Protein AF-A0AAD2JZH2-F1 (afdb_monomer_lite)

Secondary structure (DSSP, 8-state):
------SSEEEEES--TT--HHHHHHHHT-STT--EEEEEEEGGGTEEEEEESSHHHHHHHHHHHTT--SSGGGTTSPPPEEEE--HHHHHHSSHHHHHHS-HHHHHHHHTS-TT--SS---S----TTTTTSTTSHHHHHH-SEEEEEEEES-HHHHHHHHHH-EEE--HHHHHHHHHHHHSSSEEEEEEEETTSSSEEEEEEE-SPPBS----S--S---SS-TT----EEEEEESS----------PPPP-

pLDDT: mean 75.11, std 21.32, range [29.14, 96.12]

InterPro domains:
  IPR000504 RNA recognition motif domain [PS50102] (8-77)
  IPR000504 RNA recognition motif domain [SM00360] (9-73)
  IPR007275 YTH domain [PF04146] (145-214)
  IPR007275 YTH domain [PS50882] (145-254)
  IPR007275 YTH domain [cd21134] (146-227)
  IPR012677 Nucleotide-binding alpha-beta plait domain superfamily [G3DSA:3.30.70.330] (6-79)
  IPR035979 RNA-binding domain superfamily [SSF54928] (4-76)
  IPR045168 YTH domain containing protein [PTHR12357] (125-209)
  IPR057720 YTH1-like, RRM domain [PF25701] (6-85)

Structure (mmCIF, N/CA/C/O backbone):
data_AF-A0AAD2JZH2-F1
#
_entry.id   AF-A0AAD2JZH2-F1
#
loop_
_atom_site.group_PDB
_atom_site.id
_atom_site.type_symbol
_atom_site.label_atom_id
_atom_site.label_alt_id
_atom_site.label_comp_id
_atom_site.label_asym_id
_atom_site.label_entity_id
_atom_site.label_seq_id
_atom_site.pdbx_PDB_ins_code
_atom_site.Cartn_x
_atom_site.Cartn_y
_atom_site.Cartn_z
_atom_site.occupancy
_atom_site.B_iso_or_equiv
_atom_site.auth_seq_id
_atom_site.auth_comp_id
_atom_site.auth_asym_id
_atom_site.auth_atom_id
_atom_site.pdbx_PDB_model_num
ATOM 1 N N . ALA A 1 1 ? -0.259 21.137 -19.946 1.00 29.14 1 ALA A N 1
ATOM 2 C CA . ALA A 1 1 ? -0.674 19.769 -20.312 1.00 29.14 1 ALA A CA 1
ATOM 3 C C . ALA A 1 1 ? -0.150 18.823 -19.239 1.00 29.14 1 ALA A C 1
ATOM 5 O O . ALA A 1 1 ? 0.921 19.128 -18.715 1.00 29.14 1 ALA A O 1
ATOM 6 N N . PRO A 1 2 ? -0.857 17.749 -18.848 1.00 40.81 2 PRO A N 1
ATOM 7 C CA . PRO A 1 2 ? -0.196 16.712 -18.068 1.00 40.81 2 PRO A CA 1
ATOM 8 C C . PRO A 1 2 ? 0.944 16.176 -18.941 1.00 40.81 2 PRO A C 1
ATOM 10 O O . PRO A 1 2 ? 0.718 15.909 -20.116 1.00 40.81 2 PRO A O 1
ATOM 13 N N . ALA A 1 3 ? 2.166 16.150 -18.408 1.00 44.44 3 ALA A N 1
ATOM 14 C CA . ALA A 1 3 ? 3.335 15.647 -19.126 1.00 44.44 3 ALA A CA 1
ATOM 15 C C . ALA A 1 3 ? 3.036 14.244 -19.670 1.00 44.44 3 ALA A C 1
ATOM 17 O O . ALA A 1 3 ? 2.477 13.441 -18.922 1.00 44.44 3 ALA A O 1
ATOM 18 N N . ASP A 1 4 ? 3.375 13.984 -20.934 1.00 53.47 4 ASP A N 1
ATOM 19 C CA . ASP A 1 4 ? 3.195 12.692 -21.600 1.00 53.47 4 ASP A CA 1
ATOM 20 C C . ASP A 1 4 ? 3.736 11.567 -20.706 1.00 53.47 4 ASP A C 1
ATOM 22 O O . ASP A 1 4 ? 4.943 11.437 -20.492 1.00 53.47 4 ASP A O 1
ATOM 26 N N . ARG A 1 5 ? 2.829 10.797 -20.097 1.00 63.62 5 ARG A N 1
ATOM 27 C CA . ARG A 1 5 ? 3.177 9.631 -19.277 1.00 63.62 5 ARG A CA 1
ATOM 28 C C . ARG A 1 5 ? 3.141 8.406 -20.179 1.00 63.62 5 ARG A C 1
ATOM 30 O O . ARG A 1 5 ? 2.216 8.278 -20.973 1.00 63.62 5 ARG A O 1
ATOM 37 N N . SER A 1 6 ? 4.131 7.523 -20.045 1.00 70.44 6 SER A N 1
ATOM 38 C CA . SER A 1 6 ? 4.184 6.294 -20.843 1.00 70.44 6 SER A CA 1
ATOM 39 C C . SER A 1 6 ? 2.970 5.409 -20.566 1.00 70.44 6 SER A C 1
ATOM 41 O O . SER A 1 6 ? 2.581 5.237 -19.409 1.00 70.44 6 SER A O 1
ATOM 43 N N . GLU A 1 7 ? 2.412 4.835 -21.630 1.00 83.75 7 GLU A N 1
ATOM 44 C CA . GLU A 1 7 ? 1.370 3.805 -21.585 1.00 83.75 7 GLU A CA 1
ATOM 45 C C . GLU A 1 7 ? 1.898 2.508 -20.947 1.00 83.75 7 GLU A C 1
ATOM 47 O O . GLU A 1 7 ? 1.188 1.836 -20.201 1.00 83.75 7 GLU A O 1
ATOM 52 N N . TRP A 1 8 ? 3.184 2.206 -21.153 1.00 92.44 8 TRP A N 1
ATOM 53 C CA . TRP A 1 8 ? 3.837 0.998 -20.652 1.00 92.44 8 TRP A CA 1
ATOM 54 C C . TRP A 1 8 ? 4.694 1.341 -19.441 1.00 92.44 8 TRP A C 1
ATOM 56 O O . TRP A 1 8 ? 5.843 1.772 -19.566 1.00 92.44 8 TRP A O 1
ATOM 66 N N . ALA A 1 9 ? 4.123 1.184 -18.251 1.00 92.75 9 ALA A N 1
ATOM 67 C CA . ALA A 1 9 ? 4.787 1.528 -17.004 1.00 92.75 9 ALA A CA 1
ATOM 68 C C . ALA A 1 9 ? 4.702 0.391 -15.982 1.00 92.75 9 ALA A C 1
ATOM 70 O O . ALA A 1 9 ? 3.649 -0.202 -15.749 1.00 92.75 9 ALA A O 1
ATOM 71 N N . MET A 1 10 ? 5.825 0.137 -15.321 1.00 94.81 10 MET A N 1
ATOM 72 C CA . MET A 1 10 ? 5.941 -0.770 -14.189 1.00 94.81 10 MET A CA 1
ATOM 73 C C . MET A 1 10 ? 6.061 0.040 -12.907 1.00 94.81 10 MET A C 1
ATOM 75 O O . MET A 1 10 ? 6.899 0.940 -12.802 1.00 94.81 10 MET A O 1
ATOM 79 N N . TRP A 1 11 ? 5.249 -0.301 -11.913 1.00 94.12 11 TRP A N 1
ATOM 80 C CA . TRP A 1 11 ? 5.499 0.112 -10.540 1.00 94.12 11 TRP A CA 1
ATOM 81 C C . TRP A 1 11 ? 6.432 -0.895 -9.877 1.00 94.12 11 TRP A C 1
ATOM 83 O O . TRP A 1 11 ? 6.186 -2.102 -9.919 1.00 94.12 11 TRP A O 1
ATOM 93 N N . VAL A 1 12 ? 7.471 -0.373 -9.232 1.00 95.12 12 VAL A N 1
ATOM 94 C CA . VAL A 1 12 ? 8.439 -1.143 -8.457 1.00 95.12 12 VAL A CA 1
ATOM 95 C C . VAL A 1 12 ? 8.289 -0.758 -6.992 1.00 95.12 12 VAL A C 1
ATOM 97 O O . VAL A 1 12 ? 8.489 0.398 -6.627 1.00 95.12 12 VAL A O 1
ATOM 100 N N . GLY A 1 13 ? 7.921 -1.713 -6.148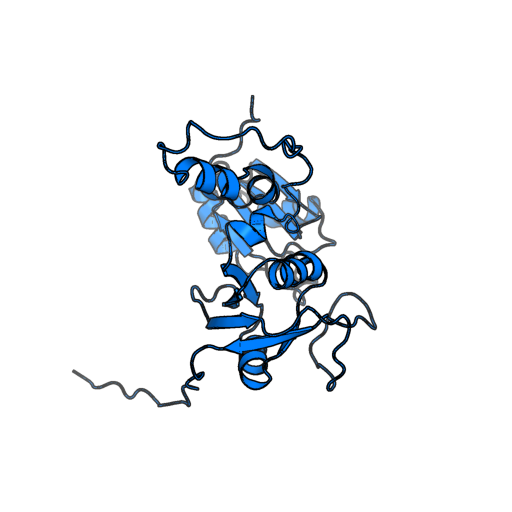 1.00 92.56 13 GLY A N 1
ATOM 101 C CA . GLY A 1 13 ? 7.834 -1.574 -4.698 1.00 92.56 13 GLY A CA 1
ATOM 102 C C . GLY A 1 13 ? 9.000 -2.237 -3.974 1.00 92.56 13 GLY A C 1
ATOM 103 O O . GLY A 1 13 ? 9.764 -2.997 -4.566 1.00 92.56 13 GLY A O 1
ATOM 104 N N . ASN A 1 14 ? 9.094 -1.983 -2.666 1.00 92.56 14 ASN A N 1
ATOM 105 C CA . ASN A 1 14 ? 10.171 -2.473 -1.795 1.00 92.56 14 ASN A CA 1
ATOM 106 C C . ASN A 1 14 ? 11.576 -2.032 -2.245 1.00 92.56 14 ASN A C 1
ATOM 108 O O . ASN A 1 14 ? 12.557 -2.719 -1.974 1.00 92.56 14 ASN A O 1
ATOM 112 N N . VAL A 1 15 ? 11.690 -0.872 -2.898 1.00 93.38 15 VAL A N 1
ATOM 113 C CA . VAL A 1 15 ? 12.994 -0.318 -3.278 1.00 93.38 15 VAL A CA 1
ATOM 114 C C . VAL A 1 15 ? 13.782 0.025 -2.001 1.00 93.38 15 VAL A C 1
ATOM 116 O O . VAL A 1 15 ? 13.242 0.737 -1.139 1.00 93.38 15 VAL A O 1
ATOM 119 N N . PRO A 1 16 ? 15.028 -0.466 -1.838 1.00 92.00 16 PRO A N 1
ATOM 120 C CA . PRO A 1 16 ? 15.841 -0.180 -0.657 1.00 92.00 16 PRO A CA 1
ATOM 121 C C . PRO A 1 16 ? 16.003 1.326 -0.419 1.00 92.00 16 PRO A C 1
ATOM 123 O O . PRO A 1 16 ? 16.165 2.096 -1.360 1.00 92.00 16 PRO A O 1
ATOM 126 N N . LYS A 1 17 ? 15.964 1.768 0.845 1.00 87.56 17 LYS A N 1
ATOM 127 C CA . LYS A 1 17 ? 16.003 3.206 1.193 1.00 87.56 17 LYS A CA 1
ATOM 128 C C . LYS A 1 17 ? 17.298 3.900 0.768 1.00 87.56 17 LYS A C 1
ATOM 130 O O . LYS A 1 17 ? 17.296 5.106 0.550 1.00 87.56 17 LYS A O 1
ATOM 135 N N . HIS A 1 18 ? 18.389 3.146 0.724 1.00 88.19 18 HIS A N 1
ATOM 136 C CA . HIS A 1 18 ? 19.713 3.609 0.323 1.00 88.19 18 HIS A CA 1
ATOM 137 C C . HIS A 1 18 ? 19.981 3.444 -1.173 1.00 88.19 18 HIS A C 1
ATOM 139 O O . HIS A 1 18 ? 21.051 3.848 -1.612 1.00 88.19 18 HIS A O 1
ATOM 145 N N . ALA A 1 19 ? 19.046 2.864 -1.933 1.00 92.19 19 ALA A N 1
ATOM 146 C CA . ALA A 1 19 ? 19.179 2.775 -3.378 1.00 92.19 19 ALA A CA 1
ATOM 147 C C . ALA A 1 19 ? 18.978 4.150 -4.021 1.00 92.19 19 ALA A C 1
ATOM 149 O O . ALA A 1 19 ? 18.086 4.910 -3.623 1.00 92.19 19 ALA A O 1
ATOM 150 N N . ASP A 1 20 ? 19.781 4.443 -5.036 1.00 93.69 20 ASP A N 1
ATOM 151 C CA . ASP A 1 20 ? 19.662 5.646 -5.849 1.00 93.69 20 ASP A CA 1
ATOM 152 C C . ASP A 1 20 ? 19.156 5.344 -7.272 1.00 93.69 20 ASP A C 1
ATOM 154 O O . ASP A 1 20 ? 18.805 4.216 -7.627 1.00 93.69 20 ASP A O 1
ATOM 158 N N . GLU A 1 21 ? 19.038 6.387 -8.094 1.00 92.94 21 GLU A N 1
ATOM 159 C CA . GLU A 1 21 ? 18.597 6.239 -9.483 1.00 92.94 21 GLU A CA 1
ATOM 160 C C . GLU A 1 21 ? 19.597 5.428 -10.325 1.00 92.94 21 GLU A C 1
ATOM 162 O O . GLU A 1 21 ? 19.184 4.672 -11.201 1.00 92.94 21 GLU A O 1
ATOM 167 N N . THR A 1 22 ? 20.896 5.519 -10.026 1.00 94.38 22 THR A N 1
ATOM 168 C CA . THR A 1 22 ? 21.960 4.792 -10.732 1.00 94.38 22 THR A CA 1
ATOM 169 C C . THR A 1 22 ? 21.854 3.290 -10.492 1.00 94.38 22 THR A C 1
ATOM 171 O O . THR A 1 22 ? 22.030 2.505 -11.426 1.00 94.38 22 THR A O 1
ATOM 174 N N . ASP A 1 23 ? 21.526 2.881 -9.264 1.00 94.62 23 ASP A N 1
ATOM 175 C CA . ASP A 1 23 ? 21.278 1.482 -8.913 1.00 94.62 23 ASP A CA 1
ATOM 176 C C . ASP A 1 23 ? 20.157 0.883 -9.760 1.00 94.62 23 ASP A C 1
ATOM 178 O O . ASP A 1 23 ? 20.303 -0.194 -10.339 1.00 94.62 23 ASP A O 1
ATOM 182 N N . LEU A 1 24 ? 19.041 1.607 -9.862 1.00 95.62 24 LEU A N 1
ATOM 183 C CA . LEU A 1 24 ? 17.871 1.182 -10.625 1.00 95.62 24 LEU A CA 1
ATOM 184 C C . LEU A 1 24 ? 18.167 1.148 -12.123 1.00 95.62 24 LEU A C 1
ATOM 186 O O . LEU A 1 24 ? 17.817 0.173 -12.783 1.00 95.62 24 LEU A O 1
ATOM 190 N N . GLN A 1 25 ? 18.841 2.173 -12.651 1.00 95.44 25 GLN A N 1
ATOM 191 C CA . GLN A 1 25 ? 19.275 2.205 -14.048 1.00 95.44 25 GLN A CA 1
ATOM 192 C C . GLN A 1 25 ? 20.149 0.996 -14.365 1.00 95.44 25 GLN A C 1
ATOM 194 O O . GLN A 1 25 ? 19.832 0.236 -15.275 1.00 95.44 25 GLN A O 1
ATOM 199 N N . THR A 1 26 ? 21.184 0.752 -13.561 1.00 95.00 26 THR A N 1
ATOM 200 C CA . THR A 1 26 ? 22.095 -0.386 -13.746 1.00 95.00 26 THR A CA 1
ATOM 201 C C . THR A 1 26 ? 21.355 -1.721 -13.688 1.00 95.00 26 THR A C 1
ATOM 203 O O . THR A 1 26 ? 21.672 -2.633 -14.442 1.00 95.00 26 THR A O 1
ATOM 206 N N . PHE A 1 27 ? 20.362 -1.852 -12.808 1.00 95.44 27 PHE A N 1
ATOM 207 C CA . PHE A 1 27 ? 19.614 -3.092 -12.629 1.00 95.44 27 PHE A CA 1
ATOM 208 C C . PHE A 1 27 ? 18.615 -3.384 -13.757 1.00 95.44 27 PHE A C 1
ATOM 210 O O . PHE A 1 27 ? 18.553 -4.509 -14.251 1.00 95.44 27 PHE A O 1
ATOM 217 N N . PHE A 1 28 ? 17.852 -2.380 -14.193 1.00 96.12 28 PHE A N 1
ATOM 218 C CA . PHE A 1 28 ? 16.807 -2.551 -15.207 1.00 96.12 28 PHE A CA 1
ATOM 219 C C . PHE A 1 28 ? 17.322 -2.469 -16.652 1.00 96.12 28 PHE A C 1
ATOM 221 O O . PHE A 1 28 ? 16.568 -2.766 -17.574 1.00 96.12 28 PHE A O 1
ATOM 228 N N . THR A 1 29 ? 18.590 -2.101 -16.867 1.00 94.94 29 THR A N 1
ATOM 229 C CA . THR A 1 29 ? 19.212 -2.008 -18.205 1.00 94.94 29 THR A CA 1
ATOM 230 C C . THR A 1 29 ? 20.301 -3.059 -18.449 1.00 94.94 29 THR A C 1
ATOM 232 O O . THR A 1 29 ? 21.120 -2.915 -19.350 1.00 94.94 29 THR A O 1
ATOM 235 N N . GLN A 1 30 ? 20.311 -4.152 -17.675 1.00 89.38 30 GLN A N 1
ATOM 236 C CA . GLN A 1 30 ? 21.325 -5.216 -17.797 1.00 89.38 30 GLN A CA 1
ATOM 237 C C . GLN A 1 30 ? 21.322 -5.935 -19.157 1.00 89.38 30 GLN A C 1
ATOM 239 O O . GLN A 1 30 ? 22.330 -6.533 -19.531 1.00 89.38 30 GLN A O 1
ATOM 244 N N . PHE A 1 31 ? 20.204 -5.898 -19.886 1.00 86.25 31 PHE A N 1
ATOM 245 C CA . PHE A 1 31 ? 20.035 -6.555 -21.182 1.00 86.25 31 PHE A CA 1
ATOM 246 C C . PHE A 1 31 ? 20.041 -5.529 -22.320 1.00 86.25 31 PHE A C 1
ATOM 248 O O . PHE A 1 31 ? 19.466 -4.458 -22.171 1.00 86.25 31 PHE A O 1
ATOM 255 N N . GLU A 1 32 ? 20.638 -5.858 -23.472 1.00 81.44 32 GLU A N 1
ATOM 256 C CA . GLU A 1 32 ? 20.742 -4.927 -24.615 1.00 81.44 32 GLU A CA 1
ATOM 257 C C . GLU A 1 32 ? 19.377 -4.447 -25.138 1.00 81.44 32 GLU A C 1
ATOM 259 O O . GLU A 1 32 ? 19.235 -3.282 -25.498 1.00 81.44 32 GLU A O 1
ATOM 264 N N . ASP A 1 33 ? 18.358 -5.311 -25.134 1.00 90.81 33 ASP A N 1
ATOM 265 C CA . ASP A 1 33 ? 16.984 -4.976 -25.535 1.00 90.81 33 ASP A CA 1
ATOM 266 C C . ASP A 1 33 ? 16.075 -4.756 -24.311 1.00 90.81 33 ASP A C 1
ATOM 268 O O . ASP A 1 33 ? 14.996 -5.330 -24.183 1.00 90.81 33 ASP A O 1
ATOM 272 N N . HIS A 1 34 ? 16.540 -3.954 -23.347 1.00 92.81 34 HIS A N 1
ATOM 273 C CA . HIS A 1 34 ? 15.815 -3.702 -22.095 1.00 92.81 34 HIS A CA 1
ATOM 274 C C . HIS A 1 34 ? 14.511 -2.906 -22.277 1.00 92.81 34 HIS A C 1
ATOM 276 O O . HIS A 1 34 ? 13.651 -2.910 -21.397 1.00 92.81 34 HIS A O 1
ATOM 282 N N . GLY A 1 35 ? 14.372 -2.136 -23.360 1.00 93.75 35 GLY A N 1
ATOM 283 C CA . GLY A 1 35 ? 13.181 -1.326 -23.647 1.00 93.75 35 GLY A CA 1
ATOM 284 C C . GLY A 1 35 ? 12.867 -0.192 -22.657 1.00 93.75 35 GLY A C 1
ATOM 285 O O . GLY A 1 35 ? 11.905 0.539 -22.875 1.00 93.75 35 GLY A O 1
ATOM 286 N N . VAL A 1 36 ? 13.640 -0.024 -21.577 1.00 95.75 36 VAL A N 1
ATOM 287 C CA . VAL A 1 36 ? 13.522 1.093 -20.619 1.00 95.75 36 VAL A CA 1
ATOM 288 C C . VAL A 1 36 ? 13.671 2.456 -21.312 1.00 95.75 36 VAL A C 1
ATOM 290 O O . VAL A 1 36 ? 14.670 2.727 -21.972 1.00 95.75 36 VAL A O 1
ATOM 293 N N . VAL A 1 37 ? 12.684 3.330 -21.107 1.00 94.62 37 VAL A N 1
ATOM 294 C CA . VAL A 1 37 ? 12.621 4.720 -21.596 1.00 94.62 37 VAL A CA 1
ATOM 295 C C . VAL A 1 37 ? 13.011 5.712 -20.502 1.00 94.62 37 VAL A C 1
ATOM 297 O O . VAL A 1 37 ? 13.688 6.701 -20.763 1.00 94.62 37 VAL A O 1
ATOM 300 N N . SER A 1 38 ? 12.549 5.491 -19.270 1.00 94.06 38 SER A N 1
ATOM 301 C CA . SER A 1 38 ? 12.878 6.345 -18.121 1.00 94.06 38 SER A CA 1
ATOM 302 C C . SER A 1 38 ? 12.603 5.638 -16.801 1.00 94.06 38 SER A C 1
ATOM 304 O O . SER A 1 38 ? 11.738 4.762 -16.726 1.00 94.06 38 SER A O 1
ATOM 306 N N . ILE A 1 39 ? 13.310 6.059 -15.752 1.00 94.56 39 ILE A N 1
ATOM 307 C CA . ILE A 1 39 ? 13.136 5.568 -14.386 1.00 94.56 39 ILE A CA 1
ATOM 308 C C . ILE A 1 39 ? 12.900 6.763 -13.463 1.00 94.56 39 ILE A C 1
ATOM 310 O O . ILE A 1 39 ? 13.598 7.765 -13.550 1.00 94.56 39 ILE A O 1
ATOM 314 N N . PHE A 1 40 ? 11.919 6.656 -12.570 1.00 93.00 40 PHE A N 1
ATOM 315 C CA . PHE A 1 40 ? 11.604 7.675 -11.571 1.00 93.00 40 PHE A CA 1
ATOM 316 C C . PHE A 1 40 ? 11.600 7.059 -10.174 1.00 93.00 40 PHE A C 1
ATOM 318 O O . PHE A 1 40 ? 10.684 6.313 -9.825 1.00 93.00 40 PHE A O 1
ATOM 325 N N . LEU A 1 41 ? 12.598 7.389 -9.352 1.00 91.50 41 LEU A N 1
ATOM 326 C CA . LEU A 1 41 ? 12.681 6.942 -7.961 1.00 91.50 41 LEU A CA 1
ATOM 327 C C . LEU A 1 41 ? 11.837 7.832 -7.032 1.00 91.50 41 LEU A C 1
ATOM 329 O O . LEU A 1 41 ? 12.008 9.048 -6.960 1.00 91.50 41 LEU A O 1
ATOM 333 N N . LEU A 1 42 ? 10.964 7.205 -6.245 1.00 88.25 42 LEU A N 1
ATOM 334 C CA . LEU A 1 42 ? 10.218 7.809 -5.143 1.00 88.25 42 LEU A CA 1
ATOM 335 C C . LEU A 1 42 ? 10.812 7.351 -3.805 1.00 88.25 42 LEU A C 1
ATOM 337 O O . LEU A 1 42 ? 10.239 6.529 -3.084 1.00 88.25 42 LEU A O 1
ATOM 341 N N . SER A 1 43 ? 11.965 7.919 -3.452 1.00 80.25 43 SER A N 1
ATOM 342 C CA . SER A 1 43 ? 12.743 7.531 -2.263 1.00 80.25 43 SER A CA 1
ATOM 343 C C . SER A 1 43 ? 11.955 7.618 -0.948 1.00 80.25 43 SER A C 1
ATOM 345 O O . SER A 1 43 ? 12.133 6.788 -0.060 1.00 80.25 43 SER A O 1
ATOM 347 N N . LYS A 1 44 ? 11.010 8.563 -0.828 1.00 79.62 44 LYS A N 1
ATOM 348 C CA . LYS A 1 44 ? 10.158 8.715 0.369 1.00 79.62 44 LYS A CA 1
ATOM 349 C C . LYS A 1 44 ? 9.208 7.540 0.611 1.00 79.62 44 LYS A C 1
ATOM 351 O O . LYS A 1 44 ? 8.783 7.343 1.746 1.00 79.62 44 LYS A O 1
ATOM 356 N N . SER A 1 45 ? 8.839 6.804 -0.434 1.00 81.19 45 SER A N 1
ATOM 357 C CA . SER A 1 45 ? 7.862 5.714 -0.365 1.00 81.19 45 SER A CA 1
ATOM 358 C C . SER A 1 45 ? 8.458 4.352 -0.712 1.00 81.19 45 SER A C 1
ATOM 360 O O . SER A 1 45 ? 7.695 3.406 -0.881 1.00 81.19 45 SER A O 1
ATOM 362 N N . SER A 1 46 ? 9.787 4.235 -0.833 1.00 90.00 46 SER A N 1
ATOM 363 C CA . SER A 1 46 ? 10.455 2.987 -1.241 1.00 90.00 46 SER A CA 1
ATOM 364 C C . SER A 1 46 ? 9.849 2.391 -2.519 1.00 90.00 46 SER A C 1
ATOM 366 O O . SER A 1 46 ? 9.581 1.191 -2.601 1.00 90.00 46 SER A O 1
ATOM 368 N N . CYS A 1 47 ? 9.574 3.253 -3.500 1.00 92.75 47 CYS A N 1
ATOM 369 C CA . CYS A 1 47 ? 8.992 2.863 -4.781 1.00 92.75 47 CYS A CA 1
ATOM 370 C C . CYS A 1 47 ? 9.762 3.495 -5.939 1.00 92.75 47 CYS A C 1
ATOM 372 O O . CYS A 1 47 ? 10.387 4.536 -5.764 1.00 92.75 47 CYS A O 1
ATOM 374 N N . ALA A 1 48 ? 9.637 2.928 -7.131 1.00 94.50 48 ALA A N 1
ATOM 375 C CA . ALA A 1 48 ? 10.063 3.549 -8.374 1.00 94.50 48 ALA A CA 1
ATOM 376 C C . ALA A 1 48 ? 9.048 3.273 -9.491 1.00 94.50 48 ALA A C 1
ATOM 378 O O . ALA A 1 48 ? 8.226 2.360 -9.391 1.00 94.50 48 ALA A O 1
ATOM 379 N N . PHE A 1 49 ? 9.113 4.066 -10.554 1.00 93.75 49 PHE A N 1
ATOM 380 C CA . PHE A 1 49 ? 8.429 3.791 -11.811 1.00 93.75 49 PHE A CA 1
ATOM 381 C C . PHE A 1 49 ? 9.454 3.563 -12.906 1.00 93.75 49 PHE A C 1
ATOM 383 O O . PHE A 1 49 ? 10.362 4.374 -13.061 1.00 93.75 49 PHE A O 1
ATOM 390 N N . VAL A 1 50 ? 9.279 2.493 -13.672 1.00 95.44 50 VAL A N 1
ATOM 391 C CA . VAL A 1 50 ? 10.082 2.204 -14.862 1.00 95.44 50 VAL A CA 1
ATOM 392 C C . VAL A 1 50 ? 9.146 2.246 -16.057 1.00 95.44 50 VAL A C 1
ATOM 394 O O . VAL A 1 50 ? 8.158 1.514 -16.099 1.00 95.44 50 VAL A O 1
ATOM 397 N N . ASN A 1 51 ? 9.417 3.140 -17.000 1.00 94.62 51 ASN A N 1
ATOM 398 C CA . ASN A 1 51 ? 8.648 3.262 -18.230 1.00 94.62 51 ASN A CA 1
ATOM 399 C C . ASN A 1 51 ? 9.355 2.500 -19.341 1.00 94.62 51 ASN A C 1
ATOM 401 O O . ASN A 1 51 ? 10.571 2.621 -19.485 1.00 94.62 51 ASN A O 1
ATOM 405 N N . PHE A 1 52 ? 8.587 1.782 -20.145 1.00 95.00 52 PHE A N 1
ATOM 406 C CA . PHE A 1 52 ? 9.068 0.973 -21.253 1.00 95.00 52 PHE A CA 1
ATOM 407 C C . PHE A 1 52 ? 8.554 1.507 -22.588 1.00 95.00 52 PHE A C 1
ATOM 409 O O . PHE A 1 52 ? 7.555 2.225 -22.647 1.00 95.00 52 PHE A O 1
ATOM 416 N N . ALA A 1 53 ? 9.258 1.156 -23.660 1.00 94.31 53 ALA A N 1
ATOM 417 C CA . ALA A 1 53 ? 8.901 1.518 -25.026 1.00 94.31 53 ALA A CA 1
ATOM 418 C C . ALA A 1 53 ? 7.758 0.652 -25.580 1.00 94.31 53 ALA A C 1
ATOM 420 O O . ALA A 1 53 ? 7.039 1.093 -26.474 1.00 94.31 53 ALA A O 1
ATOM 421 N N . SER A 1 54 ? 7.578 -0.564 -25.052 1.00 94.38 54 SER A N 1
ATOM 422 C CA . SER A 1 54 ? 6.536 -1.496 -25.485 1.00 94.38 54 SER A CA 1
ATOM 423 C C . SER A 1 54 ? 5.946 -2.299 -24.323 1.00 94.38 54 SER A C 1
ATOM 425 O O . SER A 1 54 ? 6.589 -2.496 -23.288 1.00 94.38 54 SER A O 1
ATOM 427 N N . GLU A 1 55 ? 4.734 -2.813 -24.530 1.00 94.44 55 GLU A N 1
ATOM 428 C CA . GLU A 1 55 ? 4.080 -3.762 -23.624 1.00 94.44 55 GLU A CA 1
ATOM 429 C C . GLU A 1 55 ? 4.894 -5.056 -23.462 1.00 94.44 55 GLU A C 1
ATOM 431 O O . GLU A 1 55 ? 4.990 -5.603 -22.365 1.00 94.44 55 GLU A O 1
ATOM 436 N N . THR A 1 56 ? 5.546 -5.525 -24.530 1.00 95.31 56 THR A N 1
ATOM 437 C CA . THR A 1 56 ? 6.377 -6.737 -24.490 1.00 95.31 56 THR A CA 1
ATOM 438 C C . THR A 1 56 ? 7.552 -6.576 -23.530 1.00 95.31 56 THR A C 1
ATOM 440 O O . THR A 1 56 ? 7.770 -7.441 -22.684 1.00 95.31 56 THR A O 1
ATOM 443 N N . HIS A 1 57 ? 8.269 -5.448 -23.601 1.00 95.94 57 HIS A N 1
ATOM 444 C CA . HIS A 1 57 ? 9.367 -5.157 -22.673 1.00 95.94 57 HIS A CA 1
ATOM 445 C C . HIS A 1 57 ? 8.878 -5.054 -21.224 1.00 95.94 57 HIS A C 1
ATOM 447 O O . HIS A 1 57 ? 9.545 -5.555 -20.324 1.00 95.94 57 HIS A O 1
ATOM 453 N N . LEU A 1 58 ? 7.697 -4.466 -20.999 1.00 95.38 58 LEU A N 1
ATOM 454 C CA . LEU A 1 58 ? 7.077 -4.380 -19.674 1.00 95.38 58 LEU A CA 1
ATOM 455 C C . LEU A 1 58 ? 6.786 -5.767 -19.079 1.00 95.38 58 LEU A C 1
ATOM 457 O O . LEU A 1 58 ? 7.146 -6.021 -17.931 1.00 95.38 58 LEU A O 1
ATOM 461 N N . ILE A 1 59 ? 6.141 -6.656 -19.841 1.00 94.69 59 ILE A N 1
ATOM 462 C CA . ILE A 1 59 ? 5.785 -8.006 -19.372 1.00 94.69 59 ILE A CA 1
ATOM 463 C C . ILE A 1 59 ? 7.049 -8.803 -19.039 1.00 94.69 59 ILE A C 1
ATOM 465 O O . ILE A 1 59 ? 7.158 -9.338 -17.936 1.00 94.69 59 ILE A O 1
ATOM 469 N N . VAL A 1 60 ? 8.031 -8.810 -19.946 1.00 95.25 60 VAL A N 1
ATOM 470 C CA . VAL A 1 60 ? 9.309 -9.512 -19.743 1.00 95.25 60 VAL A CA 1
ATOM 471 C C . VAL A 1 60 ? 10.045 -8.970 -18.516 1.00 95.25 60 VAL A C 1
ATOM 473 O O . VAL A 1 60 ? 10.552 -9.745 -17.707 1.00 95.25 60 VAL A O 1
ATOM 476 N N . ALA A 1 61 ? 10.073 -7.648 -18.326 1.00 95.75 61 ALA A N 1
ATOM 477 C CA . ALA A 1 61 ? 10.702 -7.046 -17.156 1.00 95.75 61 ALA A CA 1
ATOM 478 C C . ALA A 1 61 ? 10.011 -7.459 -15.845 1.00 95.75 61 ALA A C 1
ATOM 480 O O . ALA A 1 61 ? 10.689 -7.729 -14.855 1.00 95.75 61 ALA A O 1
ATOM 481 N N . ILE A 1 62 ? 8.678 -7.542 -15.812 1.00 95.56 62 ILE A N 1
ATOM 482 C CA . ILE A 1 62 ? 7.956 -8.000 -14.615 1.00 95.56 62 ILE A CA 1
ATOM 483 C C . ILE A 1 62 ? 8.320 -9.450 -14.291 1.00 95.56 62 ILE A C 1
ATOM 485 O O . ILE A 1 62 ? 8.669 -9.732 -13.147 1.00 95.56 62 ILE A O 1
ATOM 489 N N . GLU A 1 63 ? 8.287 -10.346 -15.280 1.00 94.88 63 GLU A N 1
ATOM 490 C CA . GLU A 1 63 ? 8.638 -11.762 -15.089 1.00 94.88 63 GLU A CA 1
ATOM 491 C C . GLU A 1 63 ? 10.084 -11.945 -14.612 1.00 94.88 63 GLU A C 1
ATOM 493 O O . GLU A 1 63 ? 10.362 -12.808 -13.780 1.00 94.88 63 GLU A O 1
ATOM 498 N N . GLN A 1 64 ? 10.997 -11.112 -15.111 1.00 94.06 64 GLN A N 1
ATOM 499 C CA . GLN A 1 64 ? 12.418 -11.186 -14.789 1.00 94.06 64 GLN A CA 1
ATOM 500 C C . GLN A 1 64 ? 12.753 -10.619 -13.403 1.00 94.06 64 GLN A C 1
ATOM 502 O O . GLN A 1 64 ? 13.633 -11.144 -12.715 1.00 94.06 64 GLN A O 1
ATOM 507 N N . TYR A 1 65 ? 12.117 -9.512 -13.012 1.00 95.50 65 TYR A N 1
ATOM 508 C CA . TYR A 1 65 ? 12.546 -8.720 -11.859 1.00 95.50 65 TYR A CA 1
ATOM 509 C C . TYR A 1 65 ? 11.606 -8.810 -10.650 1.00 95.50 65 TYR A C 1
ATOM 511 O O . TYR A 1 65 ? 12.039 -8.470 -9.542 1.00 95.50 65 TYR A O 1
ATOM 519 N N . ASP A 1 66 ? 10.354 -9.258 -10.795 1.00 95.19 66 ASP A N 1
ATOM 520 C CA . ASP A 1 66 ? 9.483 -9.450 -9.629 1.00 95.19 66 ASP A CA 1
ATOM 521 C C . ASP A 1 66 ? 10.067 -10.498 -8.671 1.00 95.19 66 ASP A C 1
ATOM 523 O O . ASP A 1 66 ? 10.505 -11.574 -9.069 1.00 95.19 66 ASP A O 1
ATOM 527 N N . GLY A 1 67 ? 10.107 -10.177 -7.376 1.00 92.06 67 GLY A N 1
ATOM 528 C CA . GLY A 1 67 ? 10.678 -11.068 -6.364 1.00 92.06 67 GLY A CA 1
ATOM 529 C C . GLY A 1 67 ? 12.209 -11.156 -6.357 1.00 92.06 67 GLY A C 1
ATOM 530 O O . GLY A 1 67 ? 12.754 -11.895 -5.539 1.00 92.06 67 GLY A O 1
ATOM 531 N N . SER A 1 68 ? 12.909 -10.384 -7.190 1.00 94.12 68 SER A N 1
ATOM 532 C CA . SER A 1 68 ? 14.373 -10.280 -7.160 1.00 94.12 68 SER A CA 1
ATOM 533 C C . SER A 1 68 ? 14.866 -9.229 -6.151 1.00 94.12 68 SER A C 1
ATOM 535 O O . SER A 1 68 ? 14.095 -8.404 -5.653 1.00 94.12 68 SER A O 1
ATOM 537 N N . HIS A 1 69 ? 16.165 -9.237 -5.840 1.00 93.75 69 HIS A N 1
ATOM 538 C CA . HIS A 1 69 ? 16.806 -8.172 -5.063 1.00 93.75 69 HIS A CA 1
ATOM 539 C C . HIS A 1 69 ? 17.604 -7.265 -5.988 1.00 93.75 69 HIS A C 1
ATOM 541 O O . HIS A 1 69 ? 18.331 -7.750 -6.852 1.00 93.75 69 HIS A O 1
ATOM 547 N N . LEU A 1 70 ? 17.515 -5.954 -5.743 1.00 91.75 70 LEU A N 1
ATOM 548 C CA . LEU A 1 70 ? 18.203 -4.935 -6.539 1.00 91.75 70 LEU A CA 1
ATOM 549 C C . LEU A 1 70 ? 19.721 -5.175 -6.598 1.00 91.75 70 LEU A C 1
ATOM 551 O O . LEU A 1 70 ? 20.352 -4.909 -7.616 1.00 91.75 70 LEU A O 1
ATOM 555 N N . ARG A 1 71 ? 20.299 -5.708 -5.513 1.00 88.50 71 ARG A N 1
ATOM 556 C CA . ARG A 1 71 ? 21.693 -6.145 -5.455 1.00 88.50 71 ARG A CA 1
ATOM 557 C C . ARG A 1 71 ? 21.865 -7.401 -4.589 1.00 88.50 71 ARG A C 1
ATOM 559 O O . ARG A 1 71 ? 21.137 -7.537 -3.599 1.00 88.50 71 ARG A O 1
ATOM 566 N N . PRO A 1 72 ? 22.837 -8.286 -4.887 1.00 84.81 72 PRO A N 1
ATOM 567 C CA . PRO A 1 72 ? 23.103 -9.486 -4.085 1.00 84.81 72 PRO A CA 1
ATOM 568 C C . PRO A 1 72 ? 23.457 -9.178 -2.625 1.00 84.81 72 PRO A C 1
ATOM 570 O O . PRO A 1 72 ? 22.995 -9.871 -1.715 1.00 84.81 72 PRO A O 1
ATOM 573 N N . GLU A 1 73 ? 24.220 -8.107 -2.383 1.00 87.19 73 GLU A N 1
ATOM 574 C CA . GLU A 1 73 ? 24.594 -7.656 -1.038 1.00 87.19 73 GLU A CA 1
ATOM 575 C C . GLU A 1 73 ? 23.404 -7.167 -0.192 1.00 87.19 73 GLU A C 1
ATOM 577 O O . GLU A 1 73 ? 23.530 -7.037 1.023 1.00 87.19 73 GLU A O 1
ATOM 582 N N . TRP A 1 74 ? 22.243 -6.911 -0.808 1.00 84.88 74 TRP A N 1
ATOM 583 C CA . TRP A 1 74 ? 21.022 -6.431 -0.143 1.00 84.88 74 TRP A CA 1
ATOM 584 C C . TRP A 1 74 ? 19.930 -7.510 -0.058 1.00 84.88 74 TRP A C 1
ATOM 586 O O . TRP A 1 74 ? 18.751 -7.204 0.134 1.00 84.88 74 TRP A O 1
ATOM 596 N N . SER A 1 75 ? 20.319 -8.781 -0.184 1.00 81.06 75 SER A N 1
ATOM 597 C CA . SER A 1 75 ? 19.421 -9.945 -0.130 1.00 81.06 75 SER A CA 1
ATOM 598 C C . SER A 1 75 ? 18.769 -10.189 1.237 1.00 81.06 75 SER A C 1
ATOM 600 O O . SER A 1 75 ? 17.815 -10.954 1.333 1.00 81.06 75 SER A O 1
ATOM 602 N N . THR A 1 76 ? 19.226 -9.514 2.295 1.00 81.38 76 THR A N 1
ATOM 603 C CA . THR A 1 76 ? 18.606 -9.566 3.630 1.00 81.38 76 THR A CA 1
ATOM 604 C C . THR A 1 76 ? 17.304 -8.764 3.726 1.00 81.38 76 THR A C 1
ATOM 606 O O . THR A 1 76 ? 16.504 -8.996 4.630 1.00 81.38 76 THR A O 1
ATOM 609 N N . GLY A 1 77 ? 17.076 -7.814 2.811 1.00 78.75 77 GLY A N 1
ATOM 610 C CA . GLY A 1 77 ? 15.866 -6.992 2.769 1.00 78.75 77 GLY A CA 1
ATOM 611 C C . GLY A 1 77 ? 14.680 -7.683 2.085 1.00 78.75 77 GLY A C 1
ATOM 612 O O . GLY A 1 77 ? 14.803 -8.792 1.581 1.00 78.75 77 GLY A O 1
ATOM 613 N N . PRO A 1 78 ? 13.501 -7.042 2.024 1.00 85.94 78 PRO A N 1
ATOM 614 C CA . PRO A 1 78 ? 12.397 -7.551 1.217 1.00 85.94 78 PRO A CA 1
ATOM 615 C C . PRO A 1 78 ? 12.748 -7.515 -0.278 1.00 85.94 78 PRO A C 1
ATOM 617 O O . PRO A 1 78 ? 13.332 -6.546 -0.760 1.00 85.94 78 PRO A O 1
ATOM 620 N N . ALA A 1 79 ? 12.335 -8.543 -1.017 1.00 91.31 79 ALA A N 1
ATOM 621 C CA . ALA A 1 79 ? 12.456 -8.569 -2.469 1.00 91.31 79 ALA A CA 1
ATOM 622 C C . ALA A 1 79 ? 11.583 -7.496 -3.142 1.00 91.31 79 ALA A C 1
ATOM 624 O O . ALA A 1 79 ? 10.526 -7.108 -2.614 1.00 91.31 79 ALA A O 1
ATOM 625 N N . LEU A 1 80 ? 12.006 -7.064 -4.330 1.00 94.62 80 LEU A N 1
ATOM 626 C CA . LEU A 1 80 ? 11.268 -6.132 -5.172 1.00 94.62 80 LEU A CA 1
ATOM 627 C C . LEU A 1 80 ? 9.877 -6.688 -5.494 1.00 94.62 80 LEU A C 1
ATOM 629 O O . LEU A 1 80 ? 9.653 -7.902 -5.565 1.00 94.62 80 LEU A O 1
ATOM 633 N N . VAL A 1 81 ? 8.921 -5.774 -5.631 1.00 94.00 81 VAL A N 1
ATOM 634 C CA . VAL A 1 81 ? 7.587 -6.074 -6.161 1.00 94.00 81 VAL A CA 1
ATOM 635 C C . VAL A 1 81 ? 7.453 -5.336 -7.478 1.00 94.00 81 VAL A C 1
ATOM 637 O O . VAL A 1 81 ? 7.415 -4.110 -7.466 1.00 94.00 81 VAL A O 1
ATOM 640 N N . CYS A 1 82 ? 7.337 -6.053 -8.583 1.00 95.12 82 CYS A N 1
ATOM 641 C CA . CYS A 1 82 ? 7.155 -5.474 -9.907 1.00 95.12 82 CYS A CA 1
ATOM 642 C C . CYS A 1 82 ? 5.733 -5.771 -10.386 1.00 95.12 82 CYS A C 1
ATOM 644 O O . CYS A 1 82 ? 5.316 -6.924 -10.439 1.00 95.12 82 CYS A O 1
ATOM 646 N N . ARG A 1 83 ? 4.956 -4.733 -10.708 1.00 92.88 83 ARG A N 1
ATOM 647 C CA . ARG A 1 83 ? 3.596 -4.896 -11.247 1.00 92.88 83 ARG A CA 1
ATOM 648 C C . ARG A 1 83 ? 3.311 -3.880 -12.339 1.00 92.88 83 ARG A C 1
ATOM 650 O O . ARG A 1 83 ? 3.847 -2.770 -12.306 1.00 92.88 83 ARG A O 1
ATOM 657 N N . VAL A 1 84 ? 2.420 -4.240 -13.260 1.00 92.25 84 VAL A N 1
ATOM 658 C CA . VAL A 1 84 ? 1.876 -3.299 -14.245 1.00 92.25 84 VAL A CA 1
ATOM 659 C C . VAL A 1 84 ? 1.229 -2.136 -13.497 1.00 92.25 84 VAL A C 1
ATOM 661 O O . VAL A 1 84 ? 0.450 -2.344 -12.565 1.00 92.25 84 VAL A O 1
ATOM 664 N N . ARG A 1 85 ? 1.568 -0.912 -13.895 1.00 87.12 85 ARG A N 1
ATOM 665 C CA . ARG A 1 85 ? 0.862 0.290 -13.462 1.00 87.12 85 ARG A CA 1
ATOM 666 C C . ARG A 1 85 ? -0.347 0.467 -14.371 1.00 87.12 85 ARG A C 1
ATOM 668 O O . ARG A 1 85 ? -0.195 0.716 -15.562 1.00 87.12 85 ARG A O 1
ATOM 675 N N . THR A 1 86 ? -1.538 0.344 -13.808 1.00 79.44 86 THR A N 1
ATOM 676 C CA . THR A 1 86 ? -2.789 0.538 -14.547 1.00 79.44 86 THR A CA 1
ATOM 677 C C . THR A 1 86 ? -3.215 2.007 -14.551 1.00 79.44 86 THR A C 1
ATOM 679 O O . THR A 1 86 ? -2.806 2.792 -13.693 1.00 79.44 86 THR A O 1
ATOM 682 N N . LEU A 1 87 ? -4.082 2.390 -15.493 1.00 67.56 87 LEU A N 1
ATOM 683 C CA . LEU A 1 87 ? -4.703 3.721 -15.502 1.00 67.56 87 LEU A CA 1
ATOM 684 C C . LEU A 1 87 ? -5.540 3.965 -14.226 1.00 67.56 87 LEU A C 1
ATOM 686 O O . LEU A 1 87 ? -5.613 5.085 -13.728 1.00 67.56 87 LEU A O 1
ATOM 690 N N . ASP A 1 88 ? -6.127 2.910 -13.655 1.00 61.56 88 ASP A N 1
ATOM 691 C CA . ASP A 1 88 ? -6.845 2.984 -12.381 1.00 61.56 88 ASP A CA 1
ATOM 692 C C . ASP A 1 88 ? -5.897 3.226 -11.198 1.00 61.56 88 ASP A C 1
ATOM 694 O O . ASP A 1 88 ? -6.235 3.982 -10.283 1.00 61.56 88 ASP A O 1
ATOM 698 N N . ASP A 1 89 ? -4.679 2.667 -11.216 1.00 64.38 89 ASP A N 1
ATOM 699 C CA . ASP A 1 89 ? -3.675 2.981 -10.195 1.00 64.38 89 ASP A CA 1
ATOM 700 C C . ASP A 1 89 ? -3.403 4.499 -10.145 1.00 64.38 89 ASP A C 1
ATOM 702 O O . ASP A 1 89 ? -3.220 5.053 -9.058 1.00 64.38 89 ASP A O 1
ATOM 706 N N . ASP A 1 90 ? -3.458 5.200 -11.280 1.00 59.25 90 ASP A N 1
ATOM 707 C CA . ASP A 1 90 ? -3.263 6.655 -11.340 1.00 59.25 90 ASP A CA 1
ATOM 708 C C . ASP A 1 90 ? -4.385 7.455 -10.679 1.00 59.25 90 ASP A C 1
ATOM 710 O O . ASP A 1 90 ? -4.130 8.517 -10.103 1.00 59.25 90 ASP A O 1
ATOM 714 N N . LEU A 1 91 ? -5.612 6.939 -10.735 1.00 57.06 91 LEU A N 1
ATOM 715 C CA . LEU A 1 91 ? -6.781 7.559 -10.118 1.00 57.06 91 LEU A CA 1
ATOM 716 C C . LEU A 1 91 ? -6.843 7.273 -8.611 1.00 57.06 91 LEU A C 1
ATOM 718 O O . LEU A 1 91 ? -7.240 8.142 -7.833 1.00 57.06 91 LEU A O 1
ATOM 722 N N . TRP A 1 92 ? -6.418 6.080 -8.182 1.00 51.81 92 TRP A N 1
ATOM 723 C CA . TRP A 1 92 ? -6.740 5.564 -6.847 1.00 51.81 92 TRP A CA 1
ATOM 724 C C . TRP A 1 92 ? -5.540 5.349 -5.914 1.00 51.81 92 TRP A C 1
ATOM 726 O O . TRP A 1 92 ? -5.710 5.389 -4.692 1.00 51.81 92 TRP A O 1
ATOM 736 N N . THR A 1 93 ? -4.324 5.139 -6.433 1.00 53.69 93 THR A N 1
ATOM 737 C CA . THR A 1 93 ? -3.174 4.688 -5.612 1.00 53.69 93 THR A CA 1
ATOM 738 C C . THR A 1 93 ? -2.195 5.786 -5.195 1.00 53.69 93 THR A C 1
ATOM 740 O O . THR A 1 93 ? -1.227 5.527 -4.479 1.00 53.69 93 THR A O 1
ATOM 743 N N . GLY A 1 94 ? -2.478 7.044 -5.535 1.00 49.47 94 GLY A N 1
ATOM 744 C CA . GLY A 1 94 ? -1.774 8.192 -4.970 1.00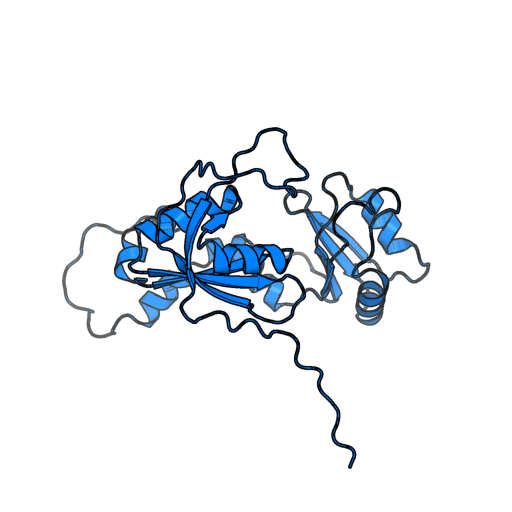 49.47 94 GLY A CA 1
ATOM 745 C C . GLY A 1 94 ? -2.352 8.623 -3.617 1.00 49.47 94 GLY A C 1
ATOM 746 O O . GLY A 1 94 ? -3.559 8.827 -3.485 1.00 49.47 94 GLY A O 1
ATOM 747 N N . VAL A 1 95 ? -1.492 8.915 -2.632 1.00 47.53 95 VAL A N 1
ATOM 748 C CA . VAL A 1 95 ? -1.881 9.637 -1.395 1.00 47.53 95 VAL A CA 1
ATOM 749 C C . VAL A 1 95 ? -2.613 10.959 -1.689 1.00 47.53 95 VAL A C 1
ATOM 751 O O . VAL A 1 95 ? -3.416 11.409 -0.874 1.00 47.53 95 VAL A O 1
ATOM 754 N N . GLY A 1 96 ? -2.379 11.557 -2.866 1.00 44.19 96 GLY A N 1
ATOM 755 C CA . GLY A 1 96 ? -3.113 12.722 -3.369 1.00 44.19 96 GLY A CA 1
ATOM 756 C C . GLY A 1 96 ? -4.560 12.428 -3.796 1.00 44.19 96 GLY A C 1
ATOM 757 O O . GLY A 1 96 ? -5.436 13.236 -3.501 1.00 44.19 96 GLY A O 1
ATOM 758 N N . GLY A 1 97 ? -4.836 11.267 -4.404 1.00 49.25 97 GLY A N 1
ATOM 759 C CA . GLY A 1 97 ? -6.198 10.839 -4.760 1.00 49.25 97 GLY A CA 1
ATOM 760 C C . GLY A 1 97 ? -7.024 10.486 -3.522 1.00 49.25 97 GLY A C 1
ATOM 761 O O . GLY A 1 97 ? -8.147 10.957 -3.354 1.00 49.25 97 GLY A O 1
ATOM 762 N N . GLN A 1 98 ? -6.418 9.773 -2.567 1.00 50.19 98 GLN A N 1
ATOM 763 C CA . GLN A 1 98 ? -7.092 9.3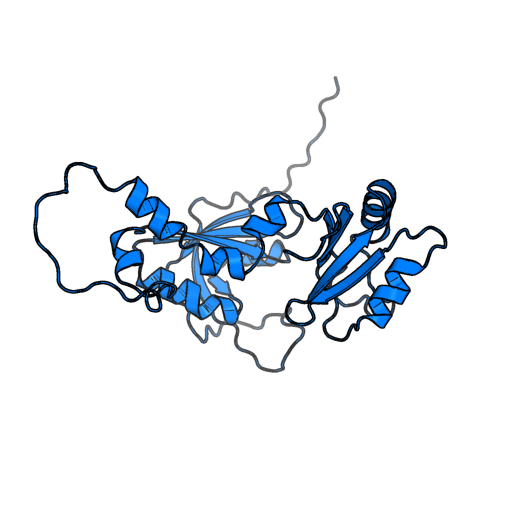79 -1.324 1.00 50.19 98 GLN A CA 1
ATOM 764 C C . GLN A 1 98 ? -7.425 10.558 -0.396 1.00 50.19 98 GLN A C 1
ATOM 766 O O . GLN A 1 98 ? -8.451 10.533 0.279 1.00 50.19 98 GLN A O 1
ATOM 771 N N . ARG A 1 99 ? -6.576 11.596 -0.338 1.00 51.06 99 ARG A N 1
ATOM 772 C CA . ARG A 1 99 ? -6.783 12.753 0.559 1.00 51.06 99 ARG A CA 1
ATOM 773 C C . ARG A 1 99 ? -7.480 13.942 -0.110 1.00 51.06 99 ARG A C 1
ATOM 775 O O . ARG A 1 99 ? -8.096 14.741 0.589 1.00 51.06 99 ARG A O 1
ATOM 782 N N . GLY A 1 100 ? -7.379 14.078 -1.434 1.00 49.00 100 GLY A N 1
ATOM 783 C CA . GLY A 1 100 ? -7.795 15.283 -2.162 1.00 49.00 100 GLY A CA 1
ATOM 784 C C . GLY A 1 100 ? -9.174 15.227 -2.819 1.00 49.00 100 GLY A C 1
ATOM 785 O O . GLY A 1 100 ? -9.729 16.278 -3.118 1.00 49.00 100 GLY A O 1
ATOM 786 N N . MET A 1 101 ? -9.751 14.041 -3.038 1.00 55.53 101 MET A N 1
ATOM 787 C CA . MET A 1 101 ? -10.957 13.921 -3.873 1.00 55.53 101 MET A CA 1
ATOM 788 C C . MET A 1 101 ? -12.273 14.156 -3.129 1.00 55.53 101 MET A C 1
ATOM 790 O O . MET A 1 101 ? -13.308 14.331 -3.759 1.00 55.53 101 MET A O 1
ATOM 794 N N . GLY A 1 102 ? -12.267 14.160 -1.792 1.00 63.50 102 GLY A N 1
ATOM 795 C CA . GLY A 1 102 ? -13.491 14.384 -1.020 1.00 63.50 102 GLY A CA 1
ATOM 796 C C . GLY A 1 102 ? -14.594 13.358 -1.310 1.00 63.50 102 GLY A C 1
ATOM 797 O O . GLY A 1 102 ? -15.762 13.689 -1.144 1.00 63.50 102 GLY A O 1
ATOM 798 N N . LEU A 1 103 ? -14.235 12.130 -1.707 1.00 66.62 103 LEU A N 1
ATOM 799 C CA . LEU A 1 103 ? -15.162 11.063 -2.112 1.00 66.62 103 LEU A CA 1
ATOM 800 C C . LEU A 1 103 ? -16.295 10.850 -1.094 1.00 66.62 103 LEU A C 1
ATOM 802 O O . LEU A 1 103 ? -17.460 10.730 -1.455 1.00 66.62 103 LEU A O 1
ATOM 806 N N . HIS A 1 104 ? -15.955 10.890 0.196 1.00 71.69 104 HIS A N 1
ATOM 807 C CA . HIS A 1 104 ? -16.909 10.785 1.302 1.00 71.69 104 HIS A CA 1
ATOM 808 C C . HIS A 1 104 ? -17.963 11.909 1.283 1.00 71.69 104 HIS A C 1
ATOM 810 O O . HIS A 1 104 ? -19.120 11.673 1.612 1.00 71.69 104 HIS A O 1
ATOM 816 N N . ARG A 1 105 ? -17.576 13.128 0.875 1.00 68.44 105 ARG A N 1
ATOM 817 C CA . ARG A 1 105 ? -18.477 14.286 0.751 1.00 68.44 105 ARG A CA 1
ATOM 818 C C . ARG A 1 105 ? -19.395 14.155 -0.449 1.00 68.44 105 ARG A C 1
ATOM 820 O O . ARG A 1 105 ? -20.590 14.369 -0.301 1.00 68.44 105 ARG A O 1
ATOM 827 N N . GLN A 1 106 ? -18.845 13.775 -1.601 1.00 69.44 106 GLN A N 1
ATOM 828 C CA . GLN A 1 106 ? -19.646 13.570 -2.803 1.00 69.44 106 GLN A CA 1
ATOM 829 C C . GLN A 1 106 ? -20.698 12.481 -2.577 1.00 69.44 106 GLN A C 1
ATOM 831 O O . GLN A 1 106 ? -21.863 12.690 -2.890 1.00 69.44 106 GLN A O 1
ATOM 836 N N . TRP A 1 107 ? -20.319 11.379 -1.919 1.00 73.31 107 TRP A N 1
ATOM 837 C CA . TRP A 1 107 ? -21.267 10.333 -1.543 1.00 73.31 107 TRP A CA 1
ATOM 838 C C . TRP A 1 107 ? -22.412 10.880 -0.677 1.00 73.31 107 TRP A C 1
ATOM 840 O O . TRP A 1 107 ? -23.567 10.580 -0.949 1.00 73.31 107 TRP A O 1
ATOM 850 N N . ILE A 1 108 ? -22.138 11.730 0.319 1.00 76.00 108 ILE A N 1
ATOM 851 C CA . ILE A 1 108 ? -23.204 12.319 1.150 1.00 76.00 108 ILE A CA 1
ATOM 852 C C . ILE A 1 108 ? -24.101 13.270 0.354 1.00 76.00 108 ILE A C 1
ATOM 854 O O . ILE A 1 108 ? -25.315 13.203 0.522 1.00 76.00 108 ILE A O 1
ATOM 858 N N . GLU A 1 109 ? -23.539 14.136 -0.494 1.00 73.12 109 GLU A N 1
ATOM 859 C CA . GLU A 1 109 ? -24.337 15.045 -1.332 1.00 73.12 109 GLU A CA 1
ATOM 860 C C . GLU A 1 109 ? -25.249 14.267 -2.291 1.00 73.12 109 GLU A C 1
ATOM 862 O O . GLU A 1 109 ? -26.438 14.571 -2.386 1.00 73.12 109 GLU A O 1
ATOM 867 N N . ASP A 1 110 ? -24.738 13.201 -2.913 1.00 74.06 110 ASP A N 1
ATOM 868 C CA . ASP A 1 110 ? -25.517 12.337 -3.807 1.00 74.06 110 ASP A CA 1
ATOM 869 C C . ASP A 1 110 ? -26.641 11.587 -3.069 1.00 74.06 110 ASP A C 1
ATOM 871 O O . ASP A 1 110 ? -27.697 11.312 -3.641 1.00 74.06 110 ASP A O 1
ATOM 875 N N . HIS A 1 111 ? -26.437 11.272 -1.786 1.00 69.12 111 HIS A N 1
ATOM 876 C CA . HIS A 1 111 ? -27.404 10.552 -0.951 1.00 69.12 111 HIS A CA 1
ATOM 877 C C . HIS A 1 111 ? -28.268 11.485 -0.090 1.00 69.12 111 HIS A C 1
ATOM 879 O O . HIS A 1 111 ? -29.097 11.015 0.698 1.00 69.12 111 HIS A O 1
ATOM 885 N N . ARG A 1 112 ? -28.127 12.810 -0.238 1.00 73.25 112 ARG A N 1
ATOM 886 C CA . ARG A 1 112 ? -28.977 13.773 0.458 1.00 73.25 112 ARG A CA 1
ATOM 887 C C . ARG A 1 112 ? -30.370 13.752 -0.183 1.00 73.25 112 ARG A C 1
ATOM 889 O O . ARG A 1 112 ? -30.502 13.977 -1.387 1.00 73.25 112 ARG A O 1
ATOM 896 N N . PRO A 1 113 ? -31.448 13.502 0.581 1.00 57.72 113 PRO A N 1
ATOM 897 C CA . PRO A 1 113 ? -32.786 13.475 0.009 1.00 57.72 113 PRO A CA 1
ATOM 898 C C . PRO A 1 113 ? -33.133 14.847 -0.583 1.00 57.72 113 PRO A C 1
ATOM 900 O O . PRO A 1 113 ? -33.136 15.861 0.117 1.00 57.72 113 PRO A O 1
ATOM 903 N N . ARG A 1 114 ? -33.491 14.862 -1.875 1.00 58.19 114 ARG A N 1
ATOM 904 C CA . ARG A 1 114 ? -33.822 16.060 -2.679 1.00 58.19 114 ARG A CA 1
ATOM 905 C C . ARG A 1 114 ? -34.960 16.929 -2.106 1.00 58.19 114 ARG A C 1
ATOM 907 O O . ARG A 1 114 ? -35.181 18.034 -2.585 1.00 58.19 114 ARG A O 1
ATOM 914 N N . ASN A 1 115 ? -35.658 16.449 -1.074 1.00 50.12 115 ASN A N 1
ATOM 915 C CA . ASN A 1 115 ? -36.797 17.103 -0.426 1.00 50.12 115 ASN A CA 1
ATOM 916 C C . ASN A 1 115 ? -36.438 17.986 0.791 1.00 50.12 115 ASN A C 1
ATOM 918 O O . ASN A 1 115 ? -37.344 18.514 1.426 1.00 50.12 115 ASN A O 1
ATOM 922 N N . GLN A 1 116 ? -35.157 18.197 1.122 1.00 49.66 116 GLN A N 1
ATOM 923 C CA . GLN A 1 116 ? -34.728 19.128 2.190 1.00 49.66 116 GLN A CA 1
ATOM 924 C C . GLN A 1 116 ? -34.304 20.520 1.675 1.00 49.66 116 GLN A C 1
ATOM 926 O O . GLN A 1 116 ? -33.452 21.178 2.265 1.00 49.66 116 GLN A O 1
ATOM 931 N N . ALA A 1 117 ? -34.909 21.008 0.589 1.00 43.84 117 ALA A N 1
ATOM 932 C CA . ALA A 1 117 ? -34.632 22.348 0.054 1.00 43.84 117 ALA A CA 1
ATOM 933 C C . ALA A 1 117 ? -35.327 23.504 0.812 1.00 43.84 117 ALA A C 1
ATOM 935 O O . ALA A 1 117 ? -35.262 24.645 0.366 1.00 43.84 117 ALA A O 1
ATOM 936 N N . PHE A 1 118 ? -35.971 23.252 1.956 1.00 43.75 118 PHE A N 1
ATOM 937 C CA . PHE A 1 118 ? -36.570 24.307 2.779 1.00 43.75 118 PHE A CA 1
ATOM 938 C C . PHE A 1 118 ? -36.351 24.035 4.269 1.00 43.75 118 PHE A C 1
ATOM 940 O O . PHE A 1 118 ? -37.072 23.243 4.870 1.00 43.75 118 PHE A O 1
ATOM 947 N N . GLY A 1 119 ? -35.371 24.716 4.874 1.00 38.19 119 GLY A N 1
ATOM 948 C CA . GLY A 1 119 ? -35.259 24.792 6.331 1.00 38.19 119 GLY A CA 1
ATOM 949 C C . GLY A 1 119 ? -33.861 25.091 6.874 1.00 38.19 119 GLY A C 1
ATOM 950 O O . GLY A 1 119 ? -33.094 24.169 7.106 1.00 38.19 119 GLY A O 1
ATOM 951 N N . VAL A 1 120 ? -33.641 26.374 7.185 1.00 36.34 120 VAL A N 1
ATOM 952 C CA . VAL A 1 120 ? -32.636 26.964 8.101 1.00 36.34 120 VAL A CA 1
ATOM 953 C C . VAL A 1 120 ? -31.171 27.027 7.610 1.00 36.34 120 VAL A C 1
ATOM 955 O O . VAL A 1 120 ? -30.541 25.995 7.393 1.00 36.34 120 VAL A O 1
ATOM 958 N N . PRO A 1 121 ? -30.579 28.236 7.482 1.00 40.62 121 PRO A N 1
ATOM 959 C CA . PRO A 1 121 ? -29.140 28.388 7.329 1.00 40.62 121 PRO A CA 1
ATOM 960 C C . PRO A 1 121 ? -28.471 28.200 8.697 1.00 40.62 121 PRO A C 1
ATOM 962 O O . PRO A 1 121 ? -28.444 29.123 9.509 1.00 40.62 121 PRO A O 1
ATOM 965 N N . ASP A 1 122 ? -27.917 27.017 8.961 1.00 40.22 122 ASP A N 1
ATOM 966 C CA . ASP A 1 122 ? -26.916 26.885 10.021 1.00 40.22 122 ASP A CA 1
ATOM 967 C C . ASP A 1 122 ? -25.663 27.645 9.571 1.00 40.22 122 ASP A C 1
ATOM 969 O O . ASP A 1 122 ? -25.004 27.284 8.594 1.00 40.22 122 ASP A O 1
ATOM 973 N N . GLY A 1 123 ? -25.368 28.748 10.263 1.00 39.69 123 GLY A N 1
ATOM 974 C CA . GLY A 1 123 ? -24.295 29.704 9.975 1.00 39.69 123 GLY A CA 1
ATOM 975 C C . GLY A 1 123 ? -22.880 29.180 10.217 1.00 39.69 123 GLY A C 1
ATOM 976 O O . GLY A 1 123 ? -22.037 29.911 10.725 1.00 39.69 123 GLY A O 1
ATOM 977 N N . ASN A 1 124 ? -22.603 27.930 9.858 1.00 42.16 124 ASN A N 1
ATOM 978 C CA . ASN A 1 124 ? -21.279 27.343 9.959 1.00 42.16 124 ASN A CA 1
ATOM 979 C C . ASN A 1 124 ? -20.935 26.628 8.651 1.00 42.16 124 ASN A C 1
ATOM 981 O O . ASN A 1 124 ? -20.898 25.402 8.586 1.00 42.16 124 ASN A O 1
ATOM 985 N N . SER A 1 125 ? -20.710 27.412 7.593 1.00 40.88 125 SER A N 1
ATOM 986 C CA . SER A 1 125 ? -20.077 26.922 6.367 1.00 40.88 125 SER A CA 1
ATOM 987 C C . SER A 1 125 ? -18.723 26.305 6.739 1.00 40.88 125 SER A C 1
ATOM 989 O O . SER A 1 125 ? -17.844 27.042 7.195 1.00 40.88 125 SER A O 1
ATOM 991 N N . PRO A 1 126 ? -18.524 24.984 6.594 1.00 42.91 126 PRO A N 1
ATOM 992 C CA . PRO A 1 126 ? -17.258 24.365 6.946 1.00 42.91 126 PRO A CA 1
ATOM 993 C C . PRO A 1 126 ? -16.189 24.821 5.954 1.00 42.91 126 PRO A C 1
ATOM 995 O O . PRO A 1 126 ? -16.368 24.736 4.736 1.00 42.91 126 PRO A O 1
ATOM 998 N N . SER A 1 127 ? -15.075 25.334 6.464 1.00 41.88 127 SER A N 1
ATOM 999 C CA . SER A 1 127 ? -13.936 25.704 5.631 1.00 41.88 127 SER A CA 1
ATOM 1000 C C . SER A 1 127 ? -13.364 24.453 4.943 1.00 41.88 127 SER A C 1
ATOM 1002 O O . SER A 1 127 ? -13.164 23.429 5.595 1.00 41.88 127 SER A O 1
ATOM 1004 N N . PRO A 1 128 ? -12.995 24.512 3.652 1.00 46.53 128 PRO A N 1
ATOM 1005 C CA . PRO A 1 128 ? -12.520 23.346 2.896 1.00 46.53 128 PRO A CA 1
ATOM 1006 C C . PRO A 1 128 ? -11.257 22.680 3.482 1.00 46.53 128 PRO A C 1
ATOM 1008 O O . PRO A 1 128 ? -10.981 21.517 3.189 1.00 46.53 128 PRO A O 1
ATOM 1011 N N . ALA A 1 129 ? -10.514 23.385 4.342 1.00 41.81 129 ALA A N 1
ATOM 1012 C CA . ALA A 1 129 ? -9.298 22.899 4.987 1.00 41.81 129 ALA A CA 1
ATOM 1013 C C . ALA A 1 129 ? -9.532 22.034 6.247 1.00 41.81 129 ALA A C 1
ATOM 1015 O O . ALA A 1 129 ? -8.677 21.211 6.567 1.00 41.81 129 ALA A O 1
ATOM 1016 N N . SER A 1 130 ? -10.658 22.175 6.963 1.00 41.50 130 SER A N 1
ATOM 1017 C CA . SER A 1 130 ? -10.886 21.465 8.241 1.00 41.50 130 SER A CA 1
ATOM 1018 C C . SER A 1 130 ? -11.377 20.023 8.079 1.00 41.50 130 SER A C 1
ATOM 1020 O O . SER A 1 130 ? -11.230 19.212 8.989 1.00 41.50 130 SER A O 1
ATOM 1022 N N . ASP A 1 131 ? -11.905 19.681 6.906 1.00 43.16 131 ASP A N 1
ATOM 1023 C CA . ASP A 1 131 ? -12.662 18.442 6.670 1.00 43.16 131 ASP A CA 1
ATOM 1024 C C . ASP A 1 131 ? -11.912 17.402 5.814 1.00 43.16 131 ASP A C 1
ATOM 1026 O O . ASP A 1 131 ? -12.456 16.361 5.457 1.00 43.16 131 ASP A O 1
ATOM 1030 N N . ALA A 1 132 ? -10.643 17.668 5.484 1.00 43.19 132 ALA A N 1
ATOM 1031 C CA . ALA A 1 132 ? -9.677 16.617 5.136 1.00 43.19 132 ALA A CA 1
ATOM 1032 C C . ALA A 1 132 ? -9.119 15.924 6.395 1.00 43.19 132 ALA A C 1
ATOM 1034 O O . ALA A 1 132 ? -8.432 14.906 6.305 1.00 43.19 132 ALA A O 1
ATOM 1035 N N . SER A 1 133 ? -9.403 16.485 7.574 1.00 50.38 133 SER A N 1
ATOM 1036 C CA . SER A 1 133 ? -9.052 15.883 8.846 1.00 50.38 133 SER A CA 1
ATOM 1037 C C . SER A 1 133 ? -10.069 14.805 9.184 1.00 50.38 133 SER A C 1
ATOM 1039 O O . SER A 1 133 ? -11.270 15.049 9.246 1.00 50.38 133 SER A O 1
ATOM 1041 N N . THR A 1 134 ? -9.593 13.608 9.489 1.00 52.41 134 THR A N 1
ATOM 1042 C CA . THR A 1 134 ? -10.394 12.462 9.934 1.00 52.41 134 THR A CA 1
ATOM 1043 C C . THR A 1 134 ? -11.141 12.687 11.278 1.00 52.41 134 THR A C 1
ATOM 1045 O O . THR A 1 134 ? -11.661 11.728 11.845 1.00 52.41 134 THR A O 1
ATOM 1048 N N . THR A 1 135 ? -11.141 13.925 11.827 1.00 52.50 135 THR A N 1
ATOM 1049 C CA . THR A 1 135 ? -11.533 14.333 13.204 1.00 52.50 135 THR A CA 1
ATOM 1050 C C . THR A 1 135 ? -12.870 15.062 13.227 1.00 52.50 135 THR A C 1
ATOM 1052 O O . THR A 1 135 ? -13.353 15.355 14.316 1.00 52.50 135 THR A O 1
ATOM 1055 N N . SER A 1 136 ? -13.437 15.454 12.086 1.00 63.34 136 SER A N 1
ATOM 1056 C CA . SER A 1 136 ? -14.614 16.319 12.113 1.00 63.34 136 SER A CA 1
ATOM 1057 C C . SER A 1 136 ? -15.880 15.553 12.508 1.00 63.34 136 SER A C 1
ATOM 1059 O O . SER A 1 136 ? -16.039 14.370 12.196 1.00 63.34 136 SER A O 1
ATOM 1061 N N . SER A 1 137 ? -16.809 16.263 13.157 1.00 68.75 137 SER A N 1
ATOM 1062 C CA . SER A 1 137 ? -18.182 15.818 13.465 1.00 68.75 137 SER A CA 1
ATOM 1063 C C . SER A 1 137 ? -18.932 15.285 12.236 1.00 68.75 137 SER A C 1
ATOM 1065 O O . SER A 1 137 ? -19.897 14.535 12.349 1.00 68.75 137 SER A O 1
ATOM 1067 N N . PHE A 1 138 ? -18.454 15.635 11.044 1.00 75.62 138 PHE A N 1
ATOM 1068 C CA . PHE A 1 138 ? -18.850 15.056 9.772 1.00 75.62 138 PHE A CA 1
ATOM 1069 C C . PHE A 1 138 ? -18.705 13.526 9.731 1.00 75.62 138 PHE A C 1
ATOM 1071 O O . PHE A 1 138 ? -19.649 12.839 9.343 1.00 75.62 138 PHE A O 1
ATOM 1078 N N . PHE A 1 139 ? -17.557 12.978 10.150 1.00 74.81 139 PHE A N 1
ATOM 1079 C CA . PHE A 1 139 ? -17.346 11.528 10.138 1.00 74.81 139 PHE A CA 1
ATOM 1080 C C . PHE A 1 139 ? -18.233 10.817 11.157 1.00 74.81 139 PHE A C 1
ATOM 1082 O O . PHE A 1 139 ? -18.837 9.803 10.826 1.00 74.81 139 PHE A O 1
ATOM 1089 N N . GLU A 1 140 ? -18.386 11.401 12.342 1.00 78.56 140 GLU A N 1
ATOM 1090 C CA . GLU A 1 140 ? -19.257 10.873 13.395 1.00 78.56 140 GLU A CA 1
ATOM 1091 C C . GLU A 1 140 ? -20.729 10.829 12.965 1.00 78.56 140 GLU A C 1
ATOM 1093 O O . GLU A 1 140 ? -21.438 9.865 13.252 1.00 78.56 140 GLU A O 1
ATOM 1098 N N . ARG A 1 141 ? -21.185 11.844 12.219 1.00 80.38 141 ARG A N 1
ATOM 1099 C CA . ARG A 1 141 ? -22.578 11.951 11.773 1.00 80.38 141 ARG A CA 1
ATOM 1100 C C . ARG A 1 141 ? -22.932 10.997 10.637 1.00 80.38 141 ARG A C 1
ATOM 1102 O O . ARG A 1 141 ? -24.039 10.464 10.626 1.00 80.38 141 ARG A O 1
ATOM 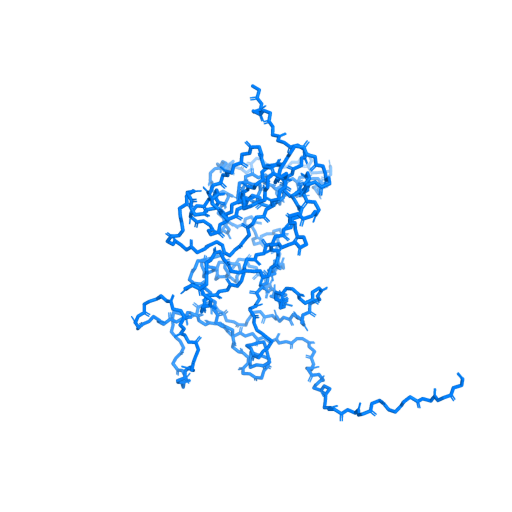1109 N N . TYR A 1 142 ? -22.047 10.839 9.657 1.00 81.25 142 TYR A N 1
ATOM 1110 C CA . TYR A 1 142 ? -22.384 10.155 8.404 1.00 81.25 142 TYR A CA 1
ATOM 1111 C C . TYR A 1 142 ? -21.717 8.788 8.234 1.00 81.25 142 TYR A C 1
ATOM 1113 O O . TYR A 1 142 ? -22.173 7.994 7.416 1.00 81.25 142 TYR A O 1
ATOM 1121 N N . PHE A 1 143 ? -20.673 8.487 9.009 1.00 85.38 143 PHE A N 1
ATOM 1122 C CA . PHE A 1 143 ? -19.904 7.247 8.896 1.00 85.38 143 PHE A CA 1
ATOM 1123 C C . PHE A 1 143 ? -19.782 6.549 10.260 1.00 85.38 143 PHE A C 1
ATOM 1125 O O . PHE A 1 143 ? -18.686 6.456 10.818 1.00 85.38 143 PHE A O 1
ATOM 1132 N N . PRO A 1 144 ? -20.897 6.018 10.804 1.00 87.44 144 PRO A N 1
ATOM 1133 C CA . PRO A 1 144 ? -20.901 5.335 12.099 1.00 87.44 144 PRO A CA 1
ATOM 1134 C C . PRO A 1 144 ? -20.055 4.056 12.095 1.00 87.44 144 PRO A C 1
ATOM 1136 O O . PRO A 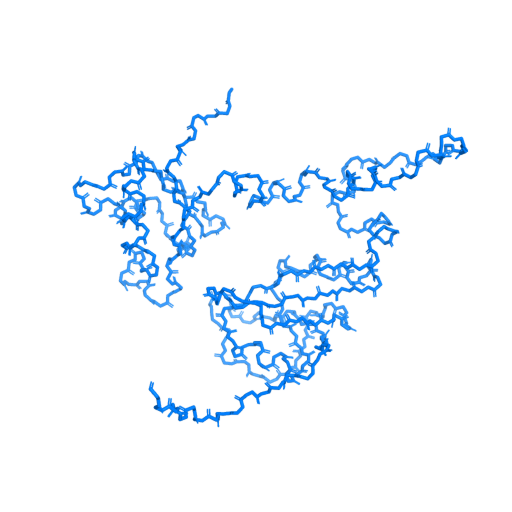1 144 ? -19.595 3.637 13.151 1.00 87.44 144 PRO A O 1
ATOM 1139 N N . GLN A 1 145 ? -19.817 3.456 10.927 1.00 91.25 145 GLN A N 1
ATOM 1140 C CA . GLN A 1 145 ? -18.893 2.340 10.750 1.00 91.25 145 GLN A CA 1
ATOM 1141 C C . GLN A 1 145 ? -17.772 2.739 9.794 1.00 91.25 145 GLN A C 1
ATOM 1143 O O . GLN A 1 145 ? -18.021 3.318 8.734 1.00 91.25 145 GLN A O 1
ATOM 1148 N N . ARG A 1 146 ? -16.530 2.416 10.158 1.00 90.50 146 ARG A N 1
ATOM 1149 C CA . ARG A 1 146 ? -15.339 2.731 9.364 1.00 90.50 146 ARG A CA 1
ATOM 1150 C C . ARG A 1 146 ? -14.488 1.485 9.173 1.00 90.50 146 ARG A C 1
ATOM 1152 O O . ARG A 1 146 ? -14.202 0.766 10.126 1.00 90.50 146 ARG A O 1
ATOM 1159 N N . PHE A 1 147 ? -14.059 1.258 7.937 1.00 92.25 147 PHE A N 1
ATOM 1160 C CA . PHE A 1 147 ? -13.316 0.067 7.539 1.00 92.25 147 PHE A CA 1
ATOM 1161 C C . PHE A 1 147 ? -11.894 0.440 7.134 1.00 92.25 147 PHE A C 1
ATOM 1163 O O . PHE A 1 147 ? -11.688 1.394 6.382 1.00 92.25 147 PHE A O 1
ATOM 1170 N N . PHE A 1 148 ? -10.919 -0.330 7.608 1.00 92.19 148 PHE A N 1
ATOM 1171 C CA . PHE A 1 148 ? -9.508 -0.160 7.273 1.00 92.19 148 PHE A CA 1
ATOM 1172 C C . PHE A 1 148 ? -8.931 -1.480 6.791 1.00 92.19 148 PHE A C 1
ATOM 1174 O O . PHE A 1 148 ? -9.019 -2.487 7.489 1.00 92.19 148 PHE A O 1
ATOM 1181 N N . VAL A 1 149 ? -8.306 -1.473 5.616 1.00 90.25 149 VAL A N 1
ATOM 1182 C CA . VAL A 1 149 ? -7.547 -2.628 5.133 1.00 90.25 149 VAL A CA 1
ATOM 1183 C C . VAL A 1 149 ? -6.125 -2.526 5.668 1.00 90.25 149 VAL A C 1
ATOM 1185 O O . VAL A 1 149 ? -5.412 -1.570 5.366 1.00 90.25 149 VAL A O 1
ATOM 1188 N N . LEU A 1 150 ? -5.711 -3.519 6.450 1.00 89.19 150 LEU A N 1
ATOM 1189 C CA . LEU A 1 150 ? -4.363 -3.625 6.992 1.00 89.19 150 LEU A CA 1
ATOM 1190 C C . LEU A 1 150 ? -3.617 -4.762 6.298 1.00 89.19 150 LEU A C 1
ATOM 1192 O O . LEU A 1 150 ? -4.072 -5.907 6.245 1.00 89.19 150 LEU A O 1
ATOM 1196 N N . LYS A 1 151 ? -2.458 -4.413 5.738 1.00 86.31 151 LYS A N 1
ATOM 1197 C CA . LYS A 1 151 ? -1.579 -5.329 5.018 1.00 86.31 151 LYS A CA 1
ATOM 1198 C C . LYS A 1 151 ? -0.451 -5.803 5.925 1.00 86.31 151 LYS A C 1
ATOM 1200 O O . LYS A 1 151 ? 0.274 -4.994 6.501 1.00 86.31 151 LYS A O 1
ATOM 1205 N N . CYS A 1 152 ? -0.301 -7.117 6.028 1.00 85.50 152 CYS A N 1
ATOM 1206 C CA . CYS A 1 152 ? 0.647 -7.774 6.921 1.00 85.50 152 CYS A CA 1
ATOM 1207 C C . CYS A 1 152 ? 1.728 -8.486 6.109 1.00 85.50 152 CYS A C 1
ATOM 1209 O O . CYS A 1 152 ? 1.457 -9.021 5.035 1.00 85.50 152 CYS A O 1
ATOM 1211 N N . ARG A 1 153 ? 2.963 -8.509 6.619 1.00 80.19 153 ARG A N 1
ATOM 1212 C CA . ARG A 1 153 ? 4.074 -9.204 5.947 1.00 80.19 153 ARG A CA 1
ATOM 1213 C C . ARG A 1 153 ? 3.972 -10.720 6.075 1.00 80.19 153 ARG A C 1
ATOM 1215 O O . ARG A 1 153 ? 4.259 -11.418 5.114 1.00 80.19 153 ARG A O 1
ATOM 1222 N N . THR A 1 154 ? 3.566 -11.203 7.244 1.00 82.38 154 THR A N 1
ATOM 1223 C CA . THR A 1 154 ? 3.606 -12.621 7.602 1.00 82.38 154 THR A CA 1
ATOM 1224 C C . THR A 1 154 ? 2.257 -13.080 8.144 1.00 82.38 154 THR A C 1
ATOM 1226 O O . THR A 1 154 ? 1.502 -12.287 8.719 1.00 82.38 154 THR A O 1
ATOM 1229 N N . ARG A 1 155 ? 1.934 -14.359 7.937 1.00 87.31 155 ARG A N 1
ATOM 1230 C CA . ARG A 1 155 ? 0.690 -14.957 8.440 1.00 87.31 155 ARG A CA 1
ATOM 1231 C C . ARG A 1 155 ? 0.761 -15.175 9.951 1.00 87.31 155 ARG A C 1
ATOM 1233 O O . ARG A 1 155 ? -0.225 -14.967 10.645 1.00 87.31 155 ARG A O 1
ATOM 1240 N N . GLU A 1 156 ? 1.944 -15.479 10.463 1.00 88.69 156 GLU A N 1
ATOM 1241 C CA . GLU A 1 156 ? 2.223 -15.767 11.869 1.00 88.69 156 GLU A CA 1
ATOM 1242 C C . GLU A 1 156 ? 1.892 -14.569 12.772 1.00 88.69 156 GLU A C 1
ATOM 1244 O O . GLU A 1 156 ? 1.449 -14.737 13.905 1.00 88.69 156 GLU A O 1
ATOM 1249 N N . ALA A 1 157 ? 2.071 -13.341 12.273 1.00 87.56 157 ALA A N 1
ATOM 1250 C CA . ALA A 1 157 ? 1.657 -12.137 12.989 1.00 87.56 157 ALA A CA 1
ATOM 1251 C C . ALA A 1 157 ? 0.129 -12.056 13.149 1.00 87.56 157 ALA A C 1
ATOM 1253 O O . ALA A 1 157 ? -0.359 -11.631 14.194 1.00 87.56 157 ALA A O 1
ATOM 1254 N N . LEU A 1 158 ? -0.627 -12.480 12.130 1.00 90.25 158 LEU A N 1
ATOM 1255 C CA . LEU A 1 158 ? -2.089 -12.514 12.178 1.00 90.25 158 LEU A CA 1
ATOM 1256 C C . LEU A 1 158 ? -2.606 -13.653 13.049 1.00 90.25 158 LEU A C 1
ATOM 1258 O O . LEU A 1 158 ? -3.546 -13.439 13.806 1.00 90.25 158 LEU A O 1
ATOM 1262 N N . ASP A 1 159 ? -1.958 -14.816 13.000 1.00 90.69 159 ASP A N 1
ATOM 1263 C CA . ASP A 1 159 ? -2.292 -15.943 13.871 1.00 90.69 159 ASP A CA 1
ATOM 1264 C C . ASP A 1 159 ? -2.084 -15.586 15.349 1.00 90.69 159 ASP A C 1
ATOM 1266 O O . ASP A 1 159 ? -2.975 -15.826 16.161 1.00 90.69 159 ASP A O 1
ATOM 1270 N N . ARG A 1 160 ? -0.970 -14.920 15.697 1.00 89.50 160 ARG A N 1
ATOM 1271 C CA . ARG A 1 160 ? -0.758 -14.386 17.056 1.00 89.50 160 ARG A CA 1
ATOM 1272 C C . ARG A 1 160 ? -1.822 -13.361 17.439 1.00 89.50 160 ARG A C 1
ATOM 1274 O O . ARG A 1 160 ? -2.458 -13.506 18.471 1.00 89.50 160 ARG A O 1
ATOM 1281 N N . CYS A 1 161 ? -2.096 -12.386 16.574 1.00 91.06 161 CYS A N 1
ATOM 1282 C CA . CYS A 1 161 ? -3.144 -11.385 16.799 1.00 91.06 161 CYS A CA 1
ATOM 1283 C C . CYS A 1 161 ? -4.528 -12.006 17.050 1.00 91.06 161 CYS A C 1
ATOM 1285 O O . CYS A 1 161 ? -5.270 -11.547 17.918 1.00 91.06 161 CYS A O 1
ATOM 1287 N N . ALA A 1 162 ? -4.877 -13.062 16.310 1.00 90.38 162 ALA A N 1
ATOM 1288 C CA . ALA A 1 162 ? -6.146 -13.764 16.466 1.00 90.38 162 ALA A CA 1
ATOM 1289 C C . ALA A 1 162 ? -6.265 -14.483 17.819 1.00 90.38 162 ALA A C 1
ATOM 1291 O O . ALA A 1 162 ? -7.370 -14.581 18.353 1.00 90.38 162 ALA A O 1
ATOM 1292 N N . VAL A 1 163 ? -5.144 -14.957 18.371 1.00 89.81 163 VAL A N 1
ATOM 1293 C CA . VAL A 1 163 ? -5.076 -15.611 19.685 1.00 89.81 163 VAL A CA 1
ATOM 1294 C C . VAL A 1 163 ? -5.019 -14.584 20.816 1.00 89.81 163 VAL A C 1
AT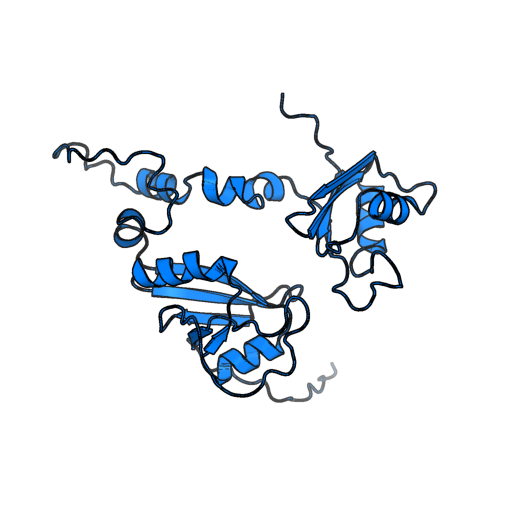OM 1296 O O . VAL A 1 163 ? -5.808 -14.660 21.756 1.00 89.81 163 VAL A O 1
ATOM 1299 N N . ASP A 1 164 ? -4.119 -13.610 20.709 1.00 89.88 164 ASP A N 1
ATOM 1300 C CA . ASP A 1 164 ? -3.809 -12.653 21.773 1.00 89.88 164 ASP A CA 1
ATOM 1301 C C . ASP A 1 164 ? -4.845 -11.522 21.858 1.00 89.88 164 ASP A C 1
ATOM 1303 O O . ASP A 1 164 ? -4.983 -10.863 22.888 1.00 89.88 164 ASP A O 1
ATOM 1307 N N . GLY A 1 165 ? -5.583 -11.273 20.770 1.00 92.62 165 GLY A N 1
ATOM 1308 C CA . GLY A 1 165 ? -6.540 -10.172 20.676 1.00 92.62 165 GLY A CA 1
ATOM 1309 C C . GLY A 1 165 ? -5.873 -8.796 20.651 1.00 92.62 165 GLY A C 1
ATOM 1310 O O . GLY A 1 165 ? -6.524 -7.796 20.950 1.00 92.62 165 GLY A O 1
ATOM 1311 N N . VAL A 1 166 ? -4.585 -8.724 20.305 1.00 92.19 166 VAL A N 1
ATOM 1312 C CA . VAL A 1 166 ? -3.808 -7.482 20.240 1.00 92.19 166 VAL A CA 1
ATOM 1313 C C . VAL A 1 166 ? -3.184 -7.339 18.861 1.00 92.19 166 VAL A C 1
ATOM 1315 O O . VAL A 1 166 ? -2.579 -8.269 18.332 1.00 92.19 166 VAL A O 1
ATOM 1318 N N . TRP A 1 167 ? -3.309 -6.143 18.288 1.00 92.81 167 TRP A N 1
ATOM 1319 C CA . TRP A 1 167 ? -2.642 -5.777 17.049 1.00 92.81 167 TRP A CA 1
ATOM 1320 C C . TRP A 1 167 ? -1.684 -4.610 17.264 1.00 92.81 167 TRP A C 1
ATOM 1322 O O . TRP A 1 167 ? -2.074 -3.558 17.774 1.00 92.81 167 TRP A O 1
ATOM 1332 N N . TYR A 1 168 ? -0.440 -4.782 16.823 1.00 90.44 168 TYR A N 1
ATOM 1333 C CA . TYR A 1 168 ? 0.564 -3.723 16.805 1.00 90.44 168 TYR A CA 1
ATOM 1334 C C . TYR A 1 168 ? 0.500 -2.976 15.478 1.00 90.44 168 TYR A C 1
ATOM 1336 O O . TYR A 1 168 ? 0.474 -3.581 14.403 1.00 90.44 168 TYR A O 1
ATOM 1344 N N . ILE A 1 169 ? 0.474 -1.648 15.540 1.00 85.12 169 ILE A N 1
ATOM 1345 C CA . ILE A 1 169 ? 0.361 -0.804 14.352 1.00 85.12 169 ILE A CA 1
ATOM 1346 C C . ILE A 1 169 ? 1.630 0.004 14.114 1.00 85.12 169 ILE A C 1
ATOM 1348 O O . ILE A 1 169 ? 2.370 0.364 15.023 1.00 85.12 169 ILE A O 1
ATOM 1352 N N . GLN A 1 170 ? 1.856 0.357 12.852 1.00 79.88 170 GLN A N 1
ATOM 1353 C CA . GLN A 1 170 ? 2.915 1.290 12.492 1.00 79.88 170 GLN A CA 1
ATOM 1354 C C . GLN A 1 170 ? 2.550 2.700 12.973 1.00 79.88 170 GLN A C 1
ATOM 1356 O O . GLN A 1 170 ? 1.412 3.141 12.797 1.00 79.88 170 GLN A O 1
ATOM 1361 N N . LYS A 1 171 ? 3.527 3.441 13.509 1.00 78.69 171 LYS A N 1
ATOM 1362 C CA . LYS A 1 171 ? 3.332 4.790 14.078 1.00 78.69 171 LYS A CA 1
ATOM 1363 C C . LYS A 1 171 ? 2.574 5.759 13.169 1.00 78.69 171 LYS A C 1
ATOM 1365 O O . LYS A 1 171 ? 1.760 6.542 13.640 1.00 78.69 171 LYS A O 1
ATOM 1370 N N . HIS A 1 172 ? 2.784 5.690 11.855 1.00 74.81 172 HIS A N 1
ATOM 1371 C CA . HIS A 1 172 ? 2.084 6.567 10.913 1.00 74.81 172 HIS A CA 1
ATOM 1372 C C . HIS A 1 172 ? 0.569 6.297 10.831 1.00 74.81 172 HIS A C 1
ATOM 1374 O O . HIS A 1 172 ? -0.188 7.202 10.487 1.00 74.81 172 HIS A O 1
ATOM 1380 N N . ASN A 1 173 ? 0.118 5.083 11.170 1.00 85.12 173 ASN A N 1
ATOM 1381 C CA . ASN A 1 173 ? -1.298 4.708 11.186 1.00 85.12 173 ASN A CA 1
ATOM 1382 C C . ASN A 1 173 ? -1.988 5.039 12.514 1.00 85.12 173 ASN A C 1
ATOM 1384 O O . ASN A 1 173 ? -3.217 5.029 12.579 1.00 85.12 173 ASN A O 1
ATOM 1388 N N . GLN A 1 174 ? -1.225 5.358 13.564 1.00 85.12 174 GLN A N 1
ATOM 1389 C CA . GLN A 1 174 ? -1.766 5.640 14.892 1.00 85.12 174 GLN A CA 1
ATOM 1390 C C . GLN A 1 174 ? -2.799 6.755 14.860 1.00 85.12 174 GLN A C 1
ATOM 1392 O O . GLN A 1 174 ? -3.918 6.559 15.324 1.00 85.12 174 GLN A O 1
ATOM 1397 N N . VAL A 1 175 ? -2.445 7.895 14.267 1.00 83.56 175 VAL A N 1
ATOM 1398 C CA . VAL A 1 175 ? -3.318 9.072 14.265 1.00 83.56 175 VAL A CA 1
ATOM 1399 C C . VAL A 1 175 ? -4.655 8.752 13.600 1.00 83.56 175 VAL A C 1
ATOM 1401 O O . VAL A 1 175 ? -5.696 9.049 14.173 1.00 83.56 175 VAL A O 1
ATOM 1404 N N . VAL A 1 176 ? -4.643 8.093 12.436 1.00 85.75 176 VAL A N 1
ATOM 1405 C CA . VAL A 1 176 ? -5.871 7.829 11.673 1.00 85.75 176 VAL A CA 1
ATOM 1406 C C . VAL A 1 176 ? -6.764 6.769 12.324 1.00 85.75 176 VAL A C 1
ATOM 1408 O O . VAL A 1 176 ? -7.983 6.942 12.342 1.00 85.75 176 VAL A O 1
ATOM 1411 N N . LEU A 1 177 ? -6.188 5.700 12.886 1.00 89.75 177 LEU A N 1
ATOM 1412 C CA . LEU A 1 177 ? -6.956 4.622 13.519 1.00 89.75 177 LEU A CA 1
ATOM 1413 C C . LEU A 1 177 ? -7.537 5.049 14.866 1.00 89.75 177 LEU A C 1
ATOM 1415 O O . LEU A 1 177 ? -8.711 4.807 15.135 1.00 89.75 177 LEU A O 1
ATOM 1419 N N . ASP A 1 178 ? -6.741 5.729 15.690 1.00 89.38 178 ASP A N 1
ATOM 1420 C CA . ASP A 1 178 ? -7.170 6.207 17.006 1.00 89.38 178 ASP A CA 1
ATOM 1421 C C . ASP A 1 178 ? -8.301 7.237 16.880 1.00 89.38 178 ASP A C 1
ATOM 1423 O O . ASP A 1 178 ? -9.303 7.223 17.591 1.00 89.38 178 ASP A O 1
ATOM 1427 N N . GLN A 1 179 ? -8.181 8.105 15.886 1.00 85.75 179 GLN A N 1
ATOM 1428 C CA . GLN A 1 179 ? -9.209 9.060 15.525 1.00 85.75 179 GLN A CA 1
ATOM 1429 C C . GLN A 1 179 ? -10.469 8.389 14.981 1.00 85.75 179 GLN A C 1
ATOM 1431 O O . GLN A 1 179 ? -11.560 8.778 15.378 1.00 85.75 179 GLN A O 1
ATOM 1436 N N . ALA A 1 180 ? -10.342 7.373 14.124 1.00 89.56 180 ALA A N 1
ATOM 1437 C CA . ALA A 1 180 ? -11.496 6.627 13.636 1.00 89.56 180 ALA A CA 1
ATOM 1438 C C . ALA A 1 180 ? -12.242 5.909 14.755 1.00 89.56 180 ALA A C 1
ATOM 1440 O O . ALA A 1 180 ? -13.467 5.946 14.782 1.00 89.56 180 ALA A O 1
ATOM 1441 N N . PHE A 1 181 ? -11.514 5.328 15.705 1.00 90.75 181 PHE A N 1
ATOM 1442 C CA . PHE A 1 181 ? -12.098 4.742 16.904 1.00 90.75 181 PHE A CA 1
ATOM 1443 C C . PHE A 1 181 ? -12.874 5.764 17.744 1.00 90.75 181 PHE A C 1
ATOM 1445 O O . PHE A 1 181 ? -13.930 5.439 18.271 1.00 90.75 181 PHE A O 1
ATOM 1452 N N . ARG A 1 182 ? -12.386 7.008 17.844 1.00 88.88 182 ARG A N 1
ATOM 1453 C CA . ARG A 1 182 ? -13.071 8.075 18.593 1.00 88.88 182 ARG A CA 1
ATOM 1454 C C . ARG A 1 182 ? -14.263 8.695 17.866 1.00 88.88 182 ARG A C 1
ATOM 1456 O O . ARG A 1 182 ? -15.153 9.203 18.535 1.00 88.88 182 ARG A O 1
ATOM 1463 N N . THR A 1 183 ? -14.271 8.696 16.535 1.00 86.50 183 THR A N 1
ATOM 1464 C CA . THR A 1 183 ? -15.294 9.381 15.720 1.00 86.50 183 THR A CA 1
ATOM 1465 C C . THR A 1 183 ? -16.212 8.427 14.962 1.00 86.50 183 THR A C 1
ATOM 1467 O O . THR A 1 183 ? -16.859 8.834 14.002 1.00 86.50 183 THR A O 1
ATOM 1470 N N . SER A 1 184 ? -16.273 7.154 15.351 1.00 89.00 184 SER A N 1
ATOM 1471 C CA . SER A 1 184 ? -17.221 6.188 14.796 1.00 89.00 184 SER A CA 1
ATOM 1472 C C . SER A 1 184 ? -17.750 5.263 15.886 1.00 89.00 184 SER A C 1
ATOM 1474 O O . SER A 1 184 ? -17.137 5.099 16.937 1.00 89.00 184 SER A O 1
ATOM 1476 N N . GLN A 1 185 ? -18.911 4.664 15.642 1.00 90.88 185 GLN A N 1
ATOM 1477 C CA . GLN A 1 185 ? -19.485 3.660 16.534 1.00 90.88 185 GLN A CA 1
ATOM 1478 C C . GLN A 1 185 ? -18.718 2.338 16.422 1.00 90.88 185 GLN A C 1
ATOM 1480 O O . GLN A 1 185 ? -18.561 1.620 17.412 1.00 90.88 185 GLN A O 1
ATOM 1485 N N . GLU A 1 186 ? -18.227 2.010 15.222 1.00 93.31 186 GLU A N 1
ATOM 1486 C CA . GLU A 1 186 ? -17.428 0.813 14.983 1.00 93.31 186 GLU A CA 1
ATOM 1487 C C . GLU A 1 186 ? -16.283 1.056 13.996 1.00 93.31 186 GLU A C 1
ATOM 1489 O O . GLU A 1 186 ? -16.493 1.429 12.842 1.00 93.31 186 GLU A O 1
ATOM 1494 N N . THR A 1 187 ? -15.068 0.717 14.427 1.00 94.31 187 THR A N 1
ATOM 1495 C CA . THR A 1 187 ? -13.897 0.615 13.553 1.00 94.31 187 THR A CA 1
ATOM 1496 C C . THR A 1 187 ? -13.596 -0.857 13.287 1.00 94.31 187 THR A C 1
ATOM 1498 O O . THR A 1 187 ? -13.316 -1.619 14.216 1.00 94.31 187 THR A O 1
ATOM 1501 N N . ILE A 1 188 ? -13.646 -1.261 12.018 1.00 95.56 188 ILE A N 1
ATOM 1502 C CA . ILE A 1 188 ? -13.413 -2.634 11.561 1.00 95.56 188 ILE A CA 1
ATOM 1503 C C . ILE A 1 188 ? -12.102 -2.689 10.776 1.00 95.56 188 ILE A C 1
ATOM 1505 O O . ILE A 1 188 ? -11.888 -1.946 9.818 1.00 95.56 188 ILE A O 1
ATOM 1509 N N . LEU A 1 189 ? -11.222 -3.596 11.187 1.00 94.88 189 LEU A N 1
ATOM 1510 C CA . LEU A 1 189 ? -9.926 -3.849 10.574 1.00 94.88 189 LEU A CA 1
ATOM 1511 C C . LEU A 1 189 ? -10.022 -5.119 9.732 1.00 94.88 189 LEU A C 1
ATOM 1513 O O . LEU A 1 189 ? -10.361 -6.179 10.250 1.00 94.88 189 LEU A O 1
ATOM 1517 N N . ILE A 1 190 ? -9.732 -5.015 8.440 1.00 94.62 190 ILE A N 1
ATOM 1518 C CA . ILE A 1 190 ? -9.737 -6.124 7.486 1.00 94.62 190 ILE A CA 1
ATOM 1519 C C . ILE A 1 190 ? -8.283 -6.487 7.192 1.00 94.62 190 ILE A C 1
ATOM 1521 O O . ILE A 1 190 ? -7.542 -5.692 6.611 1.00 94.62 190 ILE A O 1
ATOM 1525 N N . PHE A 1 191 ? -7.869 -7.685 7.584 1.00 92.88 191 PHE A N 1
ATOM 1526 C CA . PHE A 1 191 ? -6.485 -8.131 7.495 1.00 92.88 191 PHE A CA 1
ATOM 1527 C C . PHE A 1 191 ? -6.229 -8.945 6.230 1.00 92.88 191 PHE A C 1
ATOM 1529 O O . PHE A 1 191 ? -7.025 -9.798 5.833 1.00 92.88 191 PHE A O 1
ATOM 1536 N N . SER A 1 192 ? -5.080 -8.715 5.603 1.00 90.19 192 SER A N 1
ATOM 1537 C CA . SER A 1 192 ? -4.619 -9.475 4.442 1.00 90.19 192 SER A CA 1
ATOM 1538 C C . SER A 1 192 ? -3.101 -9.608 4.480 1.00 90.19 192 SER A C 1
ATOM 1540 O O . SER A 1 192 ? -2.391 -8.641 4.756 1.00 90.19 192 SER A O 1
ATOM 1542 N N . VAL A 1 193 ? -2.602 -10.808 4.189 1.00 88.94 193 VAL A N 1
ATOM 1543 C CA . VAL A 1 193 ? -1.164 -11.049 4.027 1.00 88.94 193 VAL A CA 1
ATOM 1544 C C . VAL A 1 193 ? -0.735 -10.564 2.641 1.00 88.94 193 VAL A C 1
ATOM 1546 O O . VAL A 1 193 ? -1.435 -10.764 1.648 1.00 88.94 193 VAL A O 1
ATOM 1549 N N . ASN A 1 194 ? 0.408 -9.893 2.557 1.00 81.69 194 ASN A N 1
ATOM 1550 C CA . ASN A 1 194 ? 0.964 -9.450 1.284 1.00 81.69 194 ASN A CA 1
ATOM 1551 C C . ASN A 1 194 ? 1.154 -10.636 0.330 1.00 81.69 194 ASN A C 1
ATOM 1553 O O . ASN A 1 194 ? 1.593 -11.704 0.742 1.00 81.69 194 ASN A O 1
ATOM 1557 N N . ARG A 1 195 ? 0.822 -10.428 -0.951 1.00 78.69 195 ARG A N 1
ATOM 1558 C CA . ARG A 1 195 ? 0.909 -11.432 -2.029 1.00 78.69 195 ARG A CA 1
ATOM 1559 C C . ARG A 1 195 ? 0.050 -12.695 -1.845 1.00 78.69 195 ARG A C 1
ATOM 1561 O O . ARG A 1 195 ? 0.148 -13.599 -2.660 1.00 78.69 195 ARG A O 1
ATOM 1568 N N . SER A 1 196 ? -0.830 -12.767 -0.844 1.00 82.50 196 SER A N 1
ATOM 1569 C CA . SER A 1 196 ? -1.683 -13.952 -0.662 1.00 82.50 196 SER A CA 1
ATOM 1570 C C . SER A 1 196 ? -2.856 -14.030 -1.645 1.00 82.50 196 SER A C 1
ATOM 1572 O O . SER A 1 196 ? -3.465 -15.084 -1.777 1.00 82.50 196 SER A O 1
ATOM 1574 N N . GLY A 1 197 ? -3.241 -12.903 -2.257 1.00 82.12 197 GLY A N 1
ATOM 1575 C CA . GLY A 1 197 ? -4.460 -12.795 -3.067 1.00 82.12 197 GLY A CA 1
ATOM 1576 C C . GLY A 1 197 ? -5.769 -12.904 -2.270 1.00 82.12 197 GLY A C 1
ATOM 1577 O O . GLY A 1 197 ? -6.840 -12.850 -2.862 1.00 82.12 197 GLY A O 1
ATOM 1578 N N . GLN A 1 198 ? -5.706 -13.024 -0.938 1.00 84.81 198 GLN A N 1
ATOM 1579 C CA . GLN A 1 198 ? -6.870 -13.272 -0.084 1.00 84.81 198 GLN A CA 1
ATOM 1580 C C . GLN A 1 198 ? -6.862 -12.441 1.207 1.00 84.81 198 GLN A C 1
ATOM 1582 O O . GLN A 1 198 ? -5.821 -11.972 1.693 1.00 84.81 198 GLN A O 1
ATOM 1587 N N . PHE A 1 199 ? -8.050 -12.268 1.784 1.00 91.62 199 PHE A N 1
ATOM 1588 C CA . PHE A 1 199 ? -8.215 -11.728 3.129 1.00 91.62 199 PHE A CA 1
ATOM 1589 C C . PHE A 1 199 ? -8.045 -12.845 4.155 1.00 91.62 199 PHE A C 1
ATOM 1591 O O . PHE A 1 199 ? -8.546 -13.949 3.971 1.00 91.62 199 PHE A O 1
ATOM 1598 N N . TYR A 1 200 ? -7.335 -12.545 5.237 1.00 91.94 200 TYR A N 1
ATOM 1599 C CA . TYR A 1 200 ? -7.213 -13.446 6.378 1.00 91.94 200 TYR A CA 1
ATOM 1600 C C . TYR A 1 200 ? -8.514 -13.470 7.186 1.00 91.94 200 TYR A C 1
ATOM 1602 O O . TYR A 1 200 ? -8.989 -14.519 7.603 1.00 91.94 200 TYR A O 1
ATOM 1610 N N . GLY A 1 201 ? -9.093 -12.290 7.399 1.00 92.12 201 GLY A N 1
ATOM 1611 C CA . GLY A 1 201 ? -10.290 -12.099 8.201 1.00 92.12 201 GLY A CA 1
ATOM 1612 C C . GLY A 1 201 ? -10.438 -10.641 8.607 1.00 92.12 201 GLY A C 1
ATOM 1613 O O . GLY A 1 201 ? -9.685 -9.777 8.152 1.00 92.12 201 GLY A O 1
ATOM 1614 N N . TYR A 1 202 ? -11.401 -10.364 9.477 1.00 94.56 202 TYR A N 1
ATOM 1615 C CA . TYR A 1 202 ? -11.628 -9.028 10.009 1.00 94.56 202 TYR A CA 1
ATOM 1616 C C . TYR A 1 202 ? -11.832 -9.064 11.520 1.00 94.56 202 TYR A C 1
ATOM 1618 O O . TYR A 1 202 ? -12.290 -10.060 12.082 1.00 94.56 202 TYR A O 1
ATOM 1626 N N . ALA A 1 203 ? -11.484 -7.961 12.172 1.00 95.38 203 ALA A N 1
ATOM 1627 C CA . ALA A 1 203 ? -11.660 -7.782 13.600 1.00 95.38 203 ALA A CA 1
ATOM 1628 C C . ALA A 1 203 ? -12.197 -6.386 13.907 1.00 95.38 203 ALA A C 1
ATOM 1630 O O . ALA A 1 203 ? -11.881 -5.411 13.224 1.00 95.38 203 ALA A O 1
ATOM 1631 N N . LYS A 1 204 ? -12.997 -6.282 14.964 1.00 96.00 204 LYS A N 1
ATOM 1632 C CA . LYS A 1 204 ? -13.445 -4.999 15.500 1.00 96.00 204 LYS A CA 1
ATOM 1633 C C . LYS A 1 204 ? -12.383 -4.445 16.444 1.00 96.00 204 LYS A C 1
ATOM 1635 O O . LYS A 1 204 ? -11.873 -5.180 17.288 1.00 96.00 204 LYS A O 1
ATOM 1640 N N . MET A 1 205 ? -12.073 -3.161 16.320 1.00 95.69 205 MET A N 1
ATOM 1641 C CA . MET A 1 205 ? -11.232 -2.444 17.277 1.00 95.69 205 MET A CA 1
ATOM 1642 C C . MET A 1 205 ? -12.010 -2.244 18.584 1.00 95.69 205 MET A C 1
ATOM 1644 O O . MET A 1 205 ? -13.150 -1.779 18.569 1.00 95.69 205 MET A O 1
ATOM 1648 N N . MET A 1 206 ? -11.404 -2.630 19.705 1.00 95.69 206 MET A N 1
ATOM 1649 C CA . MET A 1 206 ? -12.033 -2.650 21.032 1.00 95.69 206 MET A CA 1
ATOM 1650 C C . MET A 1 206 ? -11.415 -1.642 22.006 1.00 95.69 206 MET A C 1
ATOM 1652 O O . MET A 1 206 ? -11.984 -1.401 23.069 1.00 95.69 206 MET A O 1
ATOM 1656 N N . SER A 1 207 ? -10.271 -1.052 21.661 1.00 93.69 207 SER A N 1
ATOM 1657 C CA . SER A 1 207 ? -9.600 -0.022 22.454 1.00 93.69 207 SER A CA 1
ATOM 1658 C C . SER A 1 207 ? -9.066 1.092 21.553 1.00 93.69 207 SER A C 1
ATOM 1660 O O . SER A 1 207 ? -8.812 0.832 20.376 1.00 93.69 207 SER A O 1
ATOM 1662 N N . PRO A 1 208 ? -8.807 2.298 22.096 1.00 91.94 208 PRO A N 1
ATOM 1663 C CA . PRO A 1 208 ? -7.950 3.274 21.429 1.00 91.94 208 PRO A CA 1
ATOM 1664 C C . PRO A 1 208 ? -6.530 2.718 21.253 1.00 91.94 208 PRO A C 1
ATOM 1666 O O . PRO A 1 208 ? -6.174 1.682 21.831 1.00 91.94 208 PRO A O 1
ATOM 1669 N N . VAL A 1 209 ? -5.715 3.416 20.464 1.00 88.62 209 VAL A N 1
ATOM 1670 C CA . VAL A 1 209 ? -4.309 3.039 20.289 1.00 88.62 209 VAL A CA 1
ATOM 1671 C C . VAL A 1 209 ? -3.522 3.437 21.537 1.00 88.62 209 VAL A C 1
ATOM 1673 O O . VAL A 1 209 ? -3.405 4.621 21.854 1.00 88.62 209 VAL A O 1
ATOM 1676 N N . ALA A 1 210 ? -2.947 2.455 22.227 1.00 84.44 210 ALA A N 1
ATOM 1677 C CA . ALA A 1 210 ? -2.073 2.684 23.366 1.00 84.44 210 ALA A CA 1
ATOM 1678 C C . ALA A 1 210 ? -0.626 2.924 22.889 1.00 84.44 210 ALA A C 1
ATOM 1680 O O . ALA A 1 210 ? -0.131 2.151 22.064 1.00 84.44 210 ALA A O 1
ATOM 1681 N N . PRO A 1 211 ? 0.076 3.950 23.410 1.00 66.38 211 PRO A N 1
ATOM 1682 C CA . PRO A 1 211 ? 1.487 4.187 23.098 1.00 66.38 211 PRO A CA 1
ATOM 1683 C C . PRO A 1 211 ? 2.389 3.016 23.502 1.00 66.38 211 PRO A C 1
ATOM 1685 O O . PRO A 1 211 ? 3.401 2.786 22.853 1.00 66.38 211 PRO A O 1
ATOM 1688 N N . THR A 1 212 ? 2.010 2.278 24.552 1.00 64.19 212 THR A N 1
ATOM 1689 C CA . THR A 1 212 ? 2.819 1.214 25.150 1.00 64.19 212 THR A CA 1
ATOM 1690 C C . THR A 1 212 ? 1.929 0.098 25.707 1.00 64.19 212 THR A C 1
ATOM 1692 O O . THR A 1 212 ? 1.089 0.318 26.578 1.00 64.19 212 THR A O 1
ATOM 1695 N N . MET A 1 213 ? 2.103 -1.125 25.202 1.00 54.72 213 MET A N 1
ATOM 1696 C CA . MET A 1 213 ? 1.606 -2.346 25.842 1.00 54.72 213 MET A CA 1
ATOM 1697 C C . MET A 1 213 ? 2.810 -3.241 26.124 1.00 54.72 213 MET A C 1
ATOM 1699 O O . MET A 1 213 ? 3.371 -3.848 25.217 1.00 54.72 213 MET A O 1
ATOM 1703 N N . SER A 1 214 ? 3.244 -3.285 27.381 1.00 45.06 214 SER A N 1
ATOM 1704 C CA . SER A 1 214 ? 4.367 -4.112 27.815 1.00 45.06 214 SER A CA 1
ATOM 1705 C C . SER A 1 214 ? 3.907 -5.548 28.061 1.00 45.06 214 SER A C 1
ATOM 1707 O O . SER A 1 214 ? 3.448 -5.857 29.162 1.00 45.06 214 SER A O 1
ATOM 1709 N N . ILE A 1 215 ? 4.045 -6.436 27.074 1.00 43.16 215 ILE A N 1
ATOM 1710 C CA . ILE A 1 215 ? 4.029 -7.886 27.311 1.00 43.16 215 ILE A CA 1
ATOM 1711 C C . ILE A 1 215 ? 5.096 -8.545 26.426 1.00 43.16 215 ILE A C 1
ATOM 1713 O O . ILE A 1 215 ? 4.992 -8.503 25.211 1.00 43.16 215 ILE A O 1
ATOM 1717 N N . GLY A 1 216 ? 6.110 -9.132 27.077 1.00 41.38 216 GLY A N 1
ATOM 1718 C CA . GLY A 1 216 ? 6.950 -10.239 26.593 1.00 41.38 216 GLY A CA 1
ATOM 1719 C C . GLY A 1 216 ? 7.645 -10.094 25.235 1.00 41.38 216 GLY A C 1
ATOM 1720 O O . GLY A 1 216 ? 7.046 -10.380 24.212 1.00 41.38 216 GLY A O 1
ATOM 1721 N N . SER A 1 217 ? 8.942 -9.760 25.267 1.00 37.72 217 SER A N 1
ATOM 1722 C CA . SER A 1 217 ? 9.970 -10.006 24.232 1.00 37.72 217 SER A CA 1
ATOM 1723 C C . SER A 1 217 ? 9.482 -10.523 22.864 1.00 37.72 217 SER A C 1
ATOM 1725 O O . SER A 1 217 ? 9.323 -11.731 22.668 1.00 37.72 217 SER A O 1
ATOM 1727 N N . ASP A 1 218 ? 9.351 -9.616 21.898 1.00 43.03 218 ASP A N 1
ATOM 1728 C CA . ASP A 1 218 ? 9.244 -9.953 20.478 1.00 43.03 218 ASP A CA 1
ATOM 1729 C C . ASP A 1 218 ? 10.608 -10.397 19.912 1.00 43.03 218 ASP A C 1
ATOM 1731 O O . ASP A 1 218 ? 11.599 -9.691 20.107 1.00 43.03 218 ASP A O 1
ATOM 1735 N N . PRO A 1 219 ? 10.684 -11.494 19.133 1.00 40.31 219 PRO A N 1
ATOM 1736 C CA . PRO A 1 219 ? 11.894 -11.843 18.387 1.00 40.31 219 PRO A CA 1
ATOM 1737 C C . PRO A 1 219 ? 12.017 -11.182 17.004 1.00 40.31 219 PRO A C 1
ATOM 1739 O O . PRO A 1 219 ? 12.933 -11.539 16.275 1.00 40.31 219 PRO A O 1
ATOM 1742 N N . MET A 1 220 ? 11.109 -10.299 16.571 1.00 44.75 220 MET A N 1
ATOM 1743 C CA . MET A 1 220 ? 11.072 -9.846 15.162 1.00 44.75 220 MET A CA 1
ATOM 1744 C C . MET A 1 220 ? 10.744 -8.355 14.997 1.00 44.75 220 MET A C 1
ATOM 1746 O O . MET A 1 220 ? 9.975 -7.961 14.119 1.00 44.75 220 MET A O 1
ATOM 1750 N N . ALA A 1 221 ? 11.353 -7.518 15.835 1.00 41.84 221 ALA A N 1
ATOM 1751 C CA . ALA A 1 221 ? 11.621 -6.132 15.476 1.00 41.84 221 ALA A CA 1
ATOM 1752 C C . ALA A 1 221 ? 13.029 -6.068 14.870 1.00 41.84 221 ALA A C 1
ATOM 1754 O O . ALA A 1 221 ? 14.010 -6.058 15.602 1.00 41.84 221 ALA A O 1
ATOM 1755 N N . ASP A 1 222 ? 13.116 -6.056 13.542 1.00 35.56 222 ASP A N 1
ATOM 1756 C CA . ASP A 1 222 ? 14.300 -5.585 12.821 1.00 35.56 222 ASP A CA 1
ATOM 1757 C C . ASP A 1 222 ? 13.819 -5.032 11.460 1.00 35.56 222 ASP A C 1
ATOM 1759 O O . ASP A 1 222 ? 12.982 -5.643 10.793 1.00 35.56 222 ASP A O 1
ATOM 1763 N N . ASP A 1 223 ? 14.177 -3.842 10.983 1.00 35.25 223 ASP A N 1
ATOM 1764 C CA . ASP A 1 223 ? 15.331 -3.024 11.327 1.00 35.25 223 ASP A CA 1
ATOM 1765 C C . ASP A 1 223 ? 15.018 -1.548 10.986 1.00 35.25 223 ASP A C 1
ATOM 1767 O O . ASP A 1 223 ? 14.949 -1.154 9.817 1.00 35.25 223 ASP A O 1
ATOM 1771 N N . THR A 1 224 ? 14.679 -0.735 11.992 1.00 32.47 224 THR A N 1
ATOM 1772 C CA . THR A 1 224 ? 15.108 0.673 12.117 1.00 32.47 224 THR A CA 1
ATOM 1773 C C . THR A 1 224 ? 14.814 1.132 13.555 1.00 32.47 224 THR A C 1
ATOM 1775 O O . THR A 1 224 ? 13.654 1.329 13.907 1.00 32.47 224 THR A O 1
ATOM 1778 N N . ASN A 1 225 ? 15.878 1.371 14.327 1.00 32.94 225 ASN A N 1
ATOM 1779 C CA . ASN A 1 225 ? 15.958 1.871 15.712 1.00 32.94 225 ASN A CA 1
ATOM 1780 C C . ASN A 1 225 ? 15.842 0.859 16.863 1.00 32.94 225 ASN A C 1
ATOM 1782 O O . ASN A 1 225 ? 14.785 0.321 17.184 1.00 32.94 225 ASN A O 1
ATOM 1786 N N . ALA A 1 226 ? 16.960 0.762 17.584 1.00 31.66 226 ALA A N 1
ATOM 1787 C CA . ALA A 1 226 ? 17.036 0.351 18.972 1.00 31.66 226 ALA A CA 1
ATOM 1788 C C . ALA A 1 226 ? 15.976 1.079 19.828 1.00 31.66 226 ALA A C 1
ATOM 1790 O O . ALA A 1 226 ? 15.927 2.308 19.850 1.00 31.66 226 ALA A O 1
ATOM 1791 N N . GLY A 1 227 ? 15.159 0.306 20.550 1.00 36.03 227 GLY A N 1
ATOM 1792 C CA . GLY A 1 227 ? 14.305 0.796 21.639 1.00 36.03 227 GLY A CA 1
ATOM 1793 C C . GLY A 1 227 ? 12.926 1.347 21.264 1.00 36.03 227 GLY A C 1
ATOM 1794 O O . GLY A 1 227 ? 12.397 2.134 22.043 1.00 36.03 227 GLY A O 1
ATOM 1795 N N . ASP A 1 228 ? 12.338 0.978 20.119 1.00 46.25 228 ASP A N 1
ATOM 1796 C CA . ASP A 1 228 ? 11.079 1.592 19.681 1.00 46.25 228 ASP A CA 1
ATOM 1797 C C . ASP A 1 228 ? 9.818 0.790 20.054 1.00 46.25 228 ASP A C 1
ATOM 1799 O O . ASP A 1 228 ? 9.489 -0.237 19.458 1.00 46.25 228 ASP A O 1
ATOM 1803 N N . GLU A 1 229 ? 9.092 1.288 21.053 1.00 62.03 229 GLU A N 1
ATOM 1804 C CA . GLU A 1 229 ? 7.791 0.782 21.489 1.00 62.03 229 GLU A CA 1
ATOM 1805 C C . GLU A 1 229 ? 6.772 0.894 20.338 1.00 62.03 229 GLU A C 1
ATOM 1807 O O . GLU A 1 229 ? 6.443 1.987 19.865 1.00 62.03 229 GLU A O 1
ATOM 1812 N N . SER A 1 230 ? 6.279 -0.248 19.847 1.00 71.00 230 SER A N 1
ATOM 1813 C CA . SER A 1 230 ? 5.239 -0.269 18.814 1.00 71.00 230 SER A CA 1
ATOM 1814 C C . SER A 1 230 ? 3.860 -0.082 19.456 1.00 71.00 230 SER A C 1
ATOM 1816 O O . SER A 1 230 ? 3.496 -0.869 20.334 1.00 71.00 230 SER A O 1
ATOM 1818 N N . PRO A 1 231 ? 3.067 0.922 19.037 1.00 83.44 231 PRO A N 1
ATOM 1819 C CA . PRO A 1 231 ? 1.758 1.162 19.625 1.00 83.44 231 PRO A CA 1
ATOM 1820 C C . PRO A 1 231 ? 0.798 0.003 19.327 1.00 83.44 231 PRO A C 1
ATOM 1822 O O . PRO A 1 231 ? 0.743 -0.510 18.205 1.00 83.44 231 PRO A O 1
ATOM 1825 N N . GLY A 1 232 ? 0.033 -0.398 20.341 1.00 89.44 232 GLY A N 1
ATOM 1826 C CA . GLY A 1 232 ? -0.870 -1.549 20.299 1.00 89.44 232 GLY A CA 1
ATOM 1827 C C . GLY A 1 232 ? -2.335 -1.155 20.467 1.00 89.44 232 GLY A C 1
ATOM 1828 O O . GLY A 1 232 ? -2.656 -0.129 21.069 1.00 89.44 232 GLY A O 1
ATOM 1829 N N . LEU A 1 233 ? -3.239 -1.976 19.941 1.00 92.88 233 LEU A N 1
ATOM 1830 C CA . LEU A 1 233 ? -4.682 -1.851 20.149 1.00 92.88 233 LEU A CA 1
ATOM 1831 C C . LEU A 1 233 ? -5.325 -3.229 20.326 1.00 92.88 233 LEU A C 1
ATOM 1833 O O . LEU A 1 233 ? -4.900 -4.208 19.713 1.00 92.88 233 LEU A O 1
ATOM 1837 N N . VAL A 1 234 ? -6.371 -3.297 21.148 1.00 95.50 234 VAL A N 1
ATOM 1838 C CA . VAL A 1 234 ? -7.150 -4.519 21.365 1.00 95.50 234 VAL A CA 1
ATOM 1839 C C . VAL A 1 234 ? -8.122 -4.707 20.208 1.00 95.50 234 VAL A C 1
ATOM 1841 O O . VAL A 1 234 ? -8.840 -3.779 19.823 1.00 95.50 234 VAL A O 1
ATOM 1844 N N . VAL A 1 235 ? -8.186 -5.925 19.685 1.00 95.25 235 VAL A N 1
ATOM 1845 C CA . VAL A 1 235 ? -9.098 -6.335 18.620 1.00 95.25 235 VAL A CA 1
ATOM 1846 C C . VAL A 1 235 ? -9.924 -7.546 19.028 1.00 95.25 235 VAL A C 1
ATOM 1848 O O . VAL A 1 235 ? -9.537 -8.341 19.881 1.00 95.25 235 VAL A O 1
ATOM 1851 N N . ARG A 1 236 ? -11.076 -7.715 18.381 1.00 95.12 236 ARG A N 1
ATOM 1852 C CA . ARG A 1 236 ? -11.891 -8.927 18.484 1.00 95.12 236 ARG A CA 1
ATOM 1853 C C . ARG A 1 236 ? -12.271 -9.424 17.099 1.00 95.12 236 ARG A C 1
ATOM 1855 O O . ARG A 1 236 ? -13.032 -8.755 16.398 1.00 95.12 236 ARG A O 1
ATOM 1862 N N . PHE A 1 237 ? -11.780 -10.601 16.724 1.00 91.19 237 PHE A N 1
ATOM 1863 C CA . PHE A 1 237 ? -12.232 -11.296 15.520 1.00 91.19 237 PHE A CA 1
ATOM 1864 C C . PHE A 1 237 ? -13.681 -11.765 15.697 1.00 91.19 237 PHE A C 1
ATOM 1866 O O . PHE A 1 237 ? -14.084 -12.229 16.762 1.00 91.19 237 PHE A O 1
ATOM 1873 N N . THR A 1 238 ? -14.487 -11.595 14.657 1.00 76.38 238 THR A N 1
ATOM 1874 C CA . THR A 1 238 ? -15.950 -11.793 14.665 1.00 76.38 238 THR A CA 1
ATOM 1875 C C . THR A 1 238 ? -16.393 -13.203 14.259 1.00 76.38 238 THR A C 1
ATOM 1877 O O . THR A 1 238 ? -17.585 -13.458 14.131 1.00 76.38 238 THR A O 1
ATOM 1880 N N . SER A 1 239 ? -15.461 -14.144 14.108 1.00 60.94 239 SER A N 1
ATOM 1881 C CA . SER A 1 239 ? -15.721 -15.576 13.919 1.00 60.94 239 SER A CA 1
ATOM 1882 C C . SER A 1 239 ? -14.569 -16.364 14.546 1.00 60.94 239 SER A C 1
ATOM 1884 O O . SER A 1 239 ? -13.434 -15.878 14.482 1.00 60.94 239 SER A O 1
ATOM 1886 N N . PRO A 1 240 ? -14.799 -17.551 15.143 1.00 49.19 240 PRO A N 1
ATOM 1887 C CA . PRO A 1 240 ? -13.700 -18.370 15.624 1.00 49.19 240 PRO A CA 1
ATOM 1888 C C . PRO A 1 240 ? -12.811 -18.721 14.435 1.00 49.19 240 PRO A C 1
ATOM 1890 O O . PRO A 1 240 ? -13.284 -19.232 13.418 1.00 49.19 240 PRO A O 1
ATOM 1893 N N . TYR A 1 241 ? -11.524 -18.414 14.561 1.00 45.06 241 TYR A N 1
ATOM 1894 C CA . TYR A 1 241 ? -10.491 -18.971 13.710 1.00 45.06 241 TYR A CA 1
ATOM 1895 C C . TYR A 1 241 ? -10.591 -20.494 13.837 1.00 45.06 241 TYR A C 1
ATOM 1897 O O . TYR A 1 241 ? -10.136 -21.072 14.823 1.00 45.06 241 TYR A O 1
ATOM 1905 N N . SER A 1 242 ? -11.264 -21.159 12.895 1.00 44.25 242 SER A N 1
ATOM 1906 C CA . SER A 1 242 ? -11.142 -22.601 12.753 1.00 44.25 242 SER A CA 1
ATOM 1907 C C . SER A 1 242 ? -9.738 -22.834 12.225 1.00 44.25 242 SER A C 1
ATOM 1909 O O . SER A 1 242 ? -9.490 -22.754 11.021 1.00 44.25 242 SER A O 1
ATOM 1911 N N . SER A 1 243 ? -8.811 -23.054 13.148 1.00 44.69 243 SER A N 1
ATOM 1912 C CA . SER A 1 243 ? -7.536 -23.682 12.872 1.00 44.69 243 SER A CA 1
ATOM 1913 C C . SER A 1 243 ? -7.830 -24.944 12.065 1.00 44.69 243 SER A C 1
ATOM 1915 O O . SER A 1 243 ? -8.298 -25.944 12.605 1.00 44.69 243 SER A O 1
ATOM 1917 N N . GLN A 1 244 ? -7.609 -24.896 10.750 1.00 38.72 244 GLN A N 1
ATOM 1918 C CA . GLN A 1 244 ? -7.458 -26.118 9.974 1.00 38.72 244 GLN A CA 1
ATOM 1919 C C . GLN A 1 244 ? -6.154 -26.756 10.451 1.00 38.72 244 GLN A C 1
ATOM 1921 O O . GLN A 1 244 ? -5.071 -26.485 9.936 1.00 38.72 244 GLN A O 1
ATOM 1926 N N . SER A 1 245 ? -6.267 -27.549 11.515 1.00 38.31 245 SER A N 1
ATOM 1927 C CA . SER A 1 245 ? -5.328 -28.613 11.812 1.00 38.31 245 SER A CA 1
ATOM 1928 C C . SER A 1 245 ? -5.274 -29.533 10.596 1.00 38.31 245 SER A C 1
ATOM 1930 O O . SER A 1 245 ? -6.291 -29.808 9.957 1.00 38.31 245 SER A O 1
ATOM 1932 N N . GLY A 1 246 ? -4.061 -29.951 10.239 1.00 39.53 246 GLY A N 1
ATOM 1933 C CA . GLY A 1 246 ? -3.807 -30.781 9.073 1.00 39.53 246 GLY A CA 1
ATOM 1934 C C . GLY A 1 246 ? -4.729 -31.997 9.022 1.00 39.53 246 GLY A C 1
ATOM 1935 O O . GLY A 1 246 ? -4.651 -32.886 9.865 1.00 39.53 246 GLY A O 1
ATOM 1936 N N . ALA A 1 247 ? -5.571 -32.040 7.997 1.00 30.30 247 ALA A N 1
ATOM 1937 C CA . ALA A 1 247 ? -6.168 -33.265 7.510 1.00 30.30 247 ALA A CA 1
ATOM 1938 C C . ALA A 1 247 ? -5.580 -33.506 6.123 1.00 30.30 247 ALA A C 1
ATOM 1940 O O . ALA A 1 247 ? -5.872 -32.796 5.162 1.00 30.30 247 ALA A O 1
ATOM 1941 N N . THR A 1 248 ? -4.684 -34.482 6.063 1.00 37.31 248 THR A N 1
ATOM 1942 C CA . THR A 1 248 ? -4.136 -35.096 4.860 1.00 37.31 248 THR A CA 1
ATOM 1943 C C . THR A 1 248 ? -5.276 -35.355 3.872 1.00 37.31 248 THR A C 1
ATOM 1945 O O . THR A 1 248 ? -6.105 -36.236 4.100 1.00 37.31 248 THR A O 1
ATOM 1948 N N . GLN A 1 249 ? -5.353 -34.582 2.786 1.00 34.53 249 GLN A N 1
ATOM 1949 C CA . GLN A 1 249 ? -6.259 -34.908 1.688 1.00 34.53 249 GLN A CA 1
ATOM 1950 C C . GLN A 1 249 ? -5.679 -36.114 0.951 1.00 34.53 249 GLN A C 1
ATOM 1952 O O . GLN A 1 249 ? -4.734 -36.011 0.174 1.00 34.53 249 GLN A O 1
ATOM 1957 N N . SER A 1 250 ? -6.241 -37.281 1.249 1.00 34.41 250 SER A N 1
ATOM 1958 C CA . SER A 1 250 ? -6.187 -38.430 0.359 1.00 34.41 250 SER A CA 1
ATOM 1959 C C . SER A 1 250 ? -7.087 -38.130 -0.839 1.00 34.41 250 SER A C 1
ATOM 1961 O O . SER A 1 250 ? -8.272 -37.835 -0.689 1.00 34.41 250 SER A O 1
ATOM 1963 N N . HIS A 1 251 ? -6.502 -38.162 -2.034 1.00 31.83 251 HIS A N 1
ATOM 1964 C CA . HIS A 1 251 ? -7.239 -38.132 -3.291 1.00 31.83 251 HIS A CA 1
ATOM 1965 C C . HIS A 1 251 ? -8.135 -39.377 -3.397 1.00 31.83 251 HIS A C 1
ATOM 1967 O O . HIS A 1 251 ? -7.616 -40.488 -3.247 1.00 31.83 251 HIS A O 1
ATOM 1973 N N . PRO A 1 252 ? -9.433 -39.257 -3.726 1.00 33.16 252 PRO A N 1
ATOM 1974 C CA . PRO A 1 252 ? -10.143 -40.356 -4.343 1.00 33.16 252 PRO A CA 1
ATOM 1975 C C . PRO A 1 252 ? -9.777 -40.380 -5.828 1.00 33.16 252 PRO A C 1
ATOM 1977 O O . PRO A 1 252 ? -9.997 -39.424 -6.571 1.00 33.16 252 PRO A O 1
ATOM 1980 N N . VAL A 1 253 ? -9.173 -41.494 -6.222 1.00 36.81 253 VAL A N 1
ATOM 1981 C CA . VAL A 1 253 ? -9.046 -41.934 -7.608 1.00 36.81 253 VAL A CA 1
ATOM 1982 C C . VAL A 1 253 ? -10.448 -42.092 -8.194 1.00 36.81 253 VAL A C 1
ATOM 1984 O O . VAL A 1 253 ? -11.242 -42.848 -7.637 1.00 36.81 253 VAL A O 1
ATOM 1987 N N . CYS A 1 254 ? -10.699 -41.419 -9.315 1.00 35.34 254 CYS A N 1
ATOM 1988 C CA . CYS A 1 254 ? -11.567 -41.866 -10.404 1.00 35.34 254 CYS A CA 1
ATOM 1989 C C . CYS A 1 254 ? -10.930 -41.397 -11.713 1.00 35.34 254 CYS A C 1
ATOM 1991 O O . CYS A 1 254 ? -10.632 -40.184 -11.804 1.00 35.34 254 CYS A O 1
#

Radius of gyration: 22.98 Å; chains: 1; bounding box: 61×72×53 Å

Sequence (254 aa):
APADRSEWAMWVGNVPKHADETDLQTFFTQFEDHGVVSIFLLSKSSCAFVNFASETHLIVAIEQYDGSHLRPEWSTGPALVCRVRTLDDDLWTGVGGQRGMGLHRQWIEDHRPRNQAFGVPDGNSPSPASDASTTSSFFERYFPQRFFVLKCRTREALDRCAVDGVWYIQKHNQVVLDQAFRTSQETILIFSVNRSGQFYGYAKMMSPVAPTMSIGSDPMADDTNAGDESPGLVVRFTSPYSSQSGATQSHPVC

Foldseek 3Di:
DPPDDAPWKKKKAQADLPDDPVLVCCQQPVDPPSQWPDKADPSVHRMIMTHGPDNVSSVVSQVVQAQDDSDPVCVVGGGMHIDTDDPVCVCPVDPCNVLPPPVVVVVCVVVPPPPPPDDDDPPCPDDPVPPSDLQDLSCLVRPQEAEDEDEDADVVLVVCCQVVQKDFDDPVCQRNQLNNVVRHNWYKYWYDYPPPPDTPAIWIFDFRWALADDDDDDPDDDDDDDPHHTIMTGIHTPDRPPPPDDDPDDDDDD

Organism: NCBI:txid2018698